Protein AF-A0AAV4HXK0-F1 (afdb_monomer)

pLDDT: mean 84.6, std 14.93, range [37.53, 97.62]

Mean predicted aligned error: 9.72 Å

Sequence (193 aa):
MTLLDINGVSVNFPFTPYACQVDYMTKVLTCLQNSQNGVLESPTGTGKTLSLLCASLAWQESRKAQVELNRQSGVAAVLAASGSGNETEDMDRLLGSLSTASGASWGSEQFFVPKIIYASRTHSQLSQAVQELKRTAYNSVKSSVIGSREQLCIHPQVQKLTSNAAKVQMCRQKVAGRHCHYYNNIEGNFLRE

Nearest PDB structures (foldseek):
  1tjl-assembly1_A  TM=4.535E-01  e=4.813E+00  Escherichia coli
  8tie-assembly1_q  TM=2.796E-01  e=5.706E+00  Saccharomyces cerevisiae

Secondary structure (DSSP, 8-state):
-EEEEETTEEEEESS---HHHHHHHHHHHHHHHTT--------TTS-HHHHHHHHHHHHHHHHHHHHHHHHHHHHHHHHHHTTSS-HHHHHHHHHHHHHHHTT-STT-TTTPPPPP----SSHHHHHHHHHHHHHSGGGGS-------HHHH---HHHHT-S-HHHHHHHHHHHHHTT--HHHHHHHHHHT--

InterPro domains:
  IPR006554 Helicase-like, DEXD box c2 type [SM00488] (9-193)
  IPR010614 RAD3-like helicase, DEAD [PF06733] (118-186)
  IPR014013 Helicase superfamily 1/2, ATP-binding domain, DinG/Rad3-type [PS51193] (7-193)
  IPR027417 P-loop containing nucleoside triphosphate hydrolase [G3DSA:3.40.50.300] (17-192)
  IPR027417 P-loop containing nucleoside triphosphate hydrolase [SSF52540] (11-145)
  IPR045028 Helicase superfamily 1/2, DinG/Rad3-like [PTHR11472] (6-185)

Structure (mmCIF, N/CA/C/O backbone):
data_AF-A0AAV4HXK0-F1
#
_entry.id   AF-A0AAV4HXK0-F1
#
loop_
_atom_site.group_PDB
_atom_site.id
_atom_site.type_symbol
_atom_site.label_atom_id
_atom_site.label_alt_id
_atom_site.label_comp_id
_atom_site.label_asym_id
_atom_site.label_entity_id
_atom_site.label_seq_id
_atom_site.pdbx_PDB_ins_code
_atom_site.Cartn_x
_atom_site.Cartn_y
_atom_site.Cartn_z
_atom_site.occupancy
_atom_site.B_iso_or_equiv
_atom_site.auth_seq_id
_atom_site.auth_comp_id
_atom_site.auth_asym_id
_atom_site.auth_atom_id
_atom_site.pdbx_PDB_model_num
ATOM 1 N N . MET A 1 1 ? -7.208 -14.745 12.568 1.00 79.38 1 MET A N 1
ATOM 2 C CA . MET A 1 1 ? -7.189 -13.270 12.580 1.00 79.38 1 MET A CA 1
ATOM 3 C C . MET A 1 1 ? -7.488 -12.803 13.987 1.00 79.38 1 MET A C 1
ATOM 5 O O . MET A 1 1 ? -8.422 -13.319 14.589 1.00 79.38 1 MET A O 1
ATOM 9 N N . THR A 1 2 ? -6.687 -11.873 14.488 1.00 91.31 2 THR A N 1
ATOM 10 C CA . THR A 1 2 ? -6.770 -11.297 15.832 1.00 91.31 2 THR A CA 1
ATOM 11 C C . THR A 1 2 ? -6.929 -9.790 15.679 1.00 91.31 2 THR A C 1
ATOM 13 O O . THR A 1 2 ? -6.200 -9.180 14.899 1.00 91.31 2 THR A O 1
ATOM 16 N N . LEU A 1 3 ? -7.886 -9.192 16.387 1.00 94.06 3 LEU A N 1
ATOM 17 C CA . LEU A 1 3 ? -8.077 -7.744 16.409 1.00 94.06 3 LEU A CA 1
ATOM 18 C C . LEU A 1 3 ? 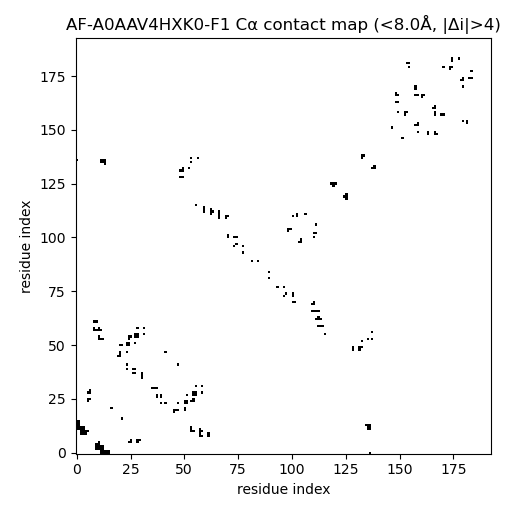-7.356 -7.170 17.629 1.00 94.06 3 LEU A C 1
ATOM 20 O O . LEU A 1 3 ? -7.619 -7.601 18.750 1.00 94.06 3 LEU A O 1
ATOM 24 N N . LEU A 1 4 ? -6.445 -6.228 17.405 1.00 94.62 4 LEU A N 1
ATOM 25 C CA . LEU A 1 4 ? -5.701 -5.534 18.451 1.00 94.62 4 LEU A CA 1
ATOM 26 C C . LEU A 1 4 ? -6.056 -4.054 18.432 1.00 94.62 4 LEU A C 1
ATOM 28 O O . LEU A 1 4 ? -6.141 -3.468 17.360 1.00 94.62 4 LEU A O 1
ATOM 32 N N . ASP A 1 5 ? -6.214 -3.442 19.599 1.00 95.50 5 ASP A N 1
ATOM 33 C CA . ASP A 1 5 ? -6.264 -1.986 19.711 1.00 95.50 5 ASP A CA 1
ATOM 34 C C . ASP A 1 5 ? -4.869 -1.462 20.064 1.00 95.50 5 ASP A C 1
ATOM 36 O O . ASP A 1 5 ? -4.301 -1.831 21.095 1.00 95.50 5 ASP A O 1
ATOM 40 N N . ILE A 1 6 ? -4.288 -0.653 19.177 1.00 94.44 6 ILE A N 1
ATOM 41 C CA . ILE A 1 6 ? -2.961 -0.058 19.352 1.00 94.44 6 ILE A CA 1
ATOM 42 C C . ILE A 1 6 ? -3.085 1.443 19.091 1.00 94.44 6 ILE A C 1
ATOM 44 O O . ILE A 1 6 ? -3.377 1.858 17.973 1.00 94.44 6 ILE A O 1
ATOM 48 N N . ASN A 1 7 ? -2.859 2.270 20.116 1.00 92.25 7 ASN A N 1
ATOM 49 C CA . ASN A 1 7 ? -3.003 3.734 20.053 1.00 92.25 7 ASN A CA 1
ATOM 50 C C . ASN A 1 7 ? -4.363 4.204 19.481 1.00 92.25 7 ASN A C 1
ATOM 52 O O . ASN A 1 7 ? -4.409 5.168 18.710 1.00 92.25 7 ASN A O 1
ATOM 56 N N . GLY A 1 8 ? -5.462 3.513 19.813 1.00 90.81 8 GLY A N 1
ATOM 57 C CA . GLY A 1 8 ? -6.807 3.831 19.316 1.00 90.81 8 GLY A CA 1
ATOM 58 C C . GLY A 1 8 ? -7.043 3.439 17.852 1.00 90.81 8 GLY A C 1
ATOM 59 O O . GLY A 1 8 ? -7.981 3.927 17.219 1.00 90.81 8 GLY A O 1
ATOM 60 N N . VAL A 1 9 ? -6.174 2.601 17.282 1.00 94.94 9 VAL A N 1
ATOM 61 C CA . VAL A 1 9 ? -6.314 2.040 15.937 1.00 94.94 9 VAL A CA 1
ATOM 62 C C . VAL A 1 9 ? -6.545 0.540 16.057 1.00 94.94 9 VAL A C 1
ATOM 64 O O . VAL A 1 9 ? -5.706 -0.196 16.574 1.00 94.94 9 VAL A O 1
ATOM 67 N N . SER A 1 10 ? -7.673 0.076 15.520 1.00 96.12 10 SER A N 1
ATOM 68 C CA . SER A 1 10 ? -8.001 -1.346 15.455 1.00 96.12 10 SER A CA 1
ATOM 69 C C . SER A 1 10 ? -7.202 -2.035 14.345 1.00 96.12 10 SER A C 1
ATOM 71 O O . SER A 1 10 ? -7.524 -1.925 13.163 1.00 96.12 10 SER A O 1
ATOM 73 N N . VAL A 1 11 ? -6.153 -2.760 14.724 1.00 97.50 11 VAL A N 1
ATOM 74 C CA . VAL A 1 11 ? -5.277 -3.513 13.825 1.00 97.50 11 VAL A CA 1
ATOM 75 C C . VAL A 1 11 ? -5.723 -4.972 13.761 1.00 97.50 11 VAL A C 1
ATOM 77 O O . VAL A 1 11 ? -5.565 -5.738 14.709 1.00 97.50 11 VAL A O 1
ATOM 80 N N . ASN A 1 12 ? -6.240 -5.391 12.609 1.00 96.56 12 ASN A N 1
ATOM 81 C CA . ASN A 1 12 ? -6.430 -6.799 12.279 1.00 96.56 12 ASN A CA 1
ATOM 82 C C . ASN A 1 12 ? -5.088 -7.442 11.885 1.00 96.56 12 ASN A C 1
ATOM 84 O O . ASN A 1 12 ? -4.422 -6.989 10.950 1.00 96.56 12 ASN A O 1
ATOM 88 N N . PHE A 1 13 ? -4.692 -8.495 12.597 1.00 96.62 13 PHE A N 1
ATOM 89 C CA . PHE A 1 13 ? -3.466 -9.251 12.354 1.00 96.62 13 PHE A CA 1
ATOM 90 C C . PHE A 1 13 ? -3.791 -10.720 12.020 1.00 96.62 13 PHE A C 1
ATOM 92 O O . PHE A 1 13 ? -4.725 -11.282 12.597 1.00 96.62 13 PHE A O 1
ATOM 99 N N . PRO A 1 14 ? -3.069 -11.397 11.102 1.00 94.69 14 PRO A N 1
ATOM 100 C CA . PRO A 1 14 ? -3.460 -12.744 10.658 1.00 94.69 14 PRO A CA 1
ATOM 101 C C . PRO A 1 14 ? -3.475 -13.808 11.770 1.00 94.69 14 PRO A C 1
ATOM 103 O O . PRO A 1 14 ? -4.326 -14.702 11.758 1.00 94.69 14 PRO A O 1
ATOM 106 N N . PHE A 1 15 ? -2.587 -13.677 12.754 1.00 93.38 15 PHE A N 1
ATOM 1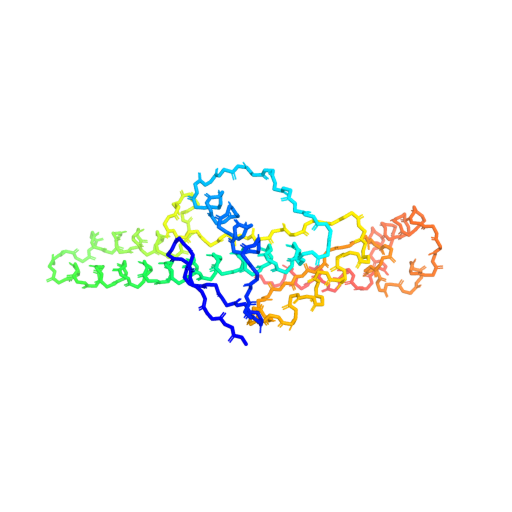07 C CA . PHE A 1 15 ? -2.421 -14.561 13.913 1.00 93.38 15 PHE A CA 1
ATOM 108 C C . PHE A 1 15 ? -2.239 -13.734 15.197 1.00 93.38 15 PHE A C 1
ATOM 110 O O . PHE A 1 15 ? -2.301 -12.510 15.154 1.00 93.38 15 PHE A O 1
ATOM 117 N N . THR A 1 16 ? -2.027 -14.372 16.348 1.00 94.50 16 THR A N 1
ATOM 118 C CA . THR A 1 16 ? -1.698 -13.650 17.588 1.00 94.50 16 THR A CA 1
ATOM 119 C C . THR A 1 16 ? -0.269 -13.104 17.501 1.00 94.50 16 THR A C 1
ATOM 121 O O . THR A 1 16 ? 0.661 -13.909 17.436 1.00 94.50 16 THR A O 1
ATOM 124 N N . PRO A 1 17 ? -0.066 -11.774 17.454 1.00 94.56 17 PRO A N 1
ATOM 125 C CA . PRO A 1 17 ? 1.254 -11.202 17.223 1.00 94.56 17 PRO A CA 1
ATOM 126 C C . PRO A 1 17 ? 2.195 -11.434 18.407 1.00 94.56 17 PRO A C 1
ATOM 128 O O . PRO A 1 17 ? 1.777 -11.472 19.564 1.00 94.56 17 PRO A O 1
ATOM 131 N N . TYR A 1 18 ? 3.489 -11.530 18.111 1.00 94.44 18 TYR A N 1
ATOM 132 C CA . TYR A 1 18 ? 4.537 -11.530 19.131 1.00 94.44 18 TYR A CA 1
ATOM 133 C C . TYR A 1 18 ? 4.691 -10.140 19.757 1.00 94.44 18 TYR A C 1
ATOM 135 O O . TYR A 1 18 ? 4.420 -9.131 19.105 1.00 94.44 18 TYR A O 1
ATOM 143 N N . ALA A 1 19 ? 5.218 -10.067 20.982 1.00 94.12 19 ALA A N 1
ATOM 144 C CA . ALA A 1 19 ? 5.451 -8.794 21.673 1.00 94.12 19 ALA A CA 1
ATOM 145 C C . ALA A 1 19 ? 6.266 -7.803 20.819 1.00 94.12 19 ALA A C 1
ATOM 147 O O . ALA A 1 19 ? 5.851 -6.667 20.620 1.00 94.12 19 ALA A O 1
ATOM 148 N N . CYS A 1 20 ? 7.344 -8.270 20.179 1.00 94.31 20 CYS A N 1
ATOM 149 C CA . CYS A 1 20 ? 8.162 -7.430 19.301 1.00 94.31 20 CYS A CA 1
ATOM 150 C C . CYS A 1 20 ? 7.405 -6.899 18.069 1.00 94.31 20 CYS A C 1
ATOM 152 O O . CYS A 1 20 ? 7.722 -5.823 17.565 1.00 94.31 20 CYS A O 1
ATOM 154 N N . GLN A 1 21 ? 6.398 -7.629 17.577 1.00 95.75 21 GLN A N 1
ATOM 155 C CA . GLN A 1 21 ? 5.546 -7.170 16.480 1.00 95.75 21 GLN A CA 1
ATOM 156 C C . GLN A 1 21 ? 4.584 -6.086 16.962 1.00 95.75 21 GLN A C 1
ATOM 158 O O . GLN A 1 21 ? 4.380 -5.109 16.245 1.00 95.75 21 GLN A O 1
ATOM 163 N N . VAL A 1 22 ? 4.025 -6.233 18.167 1.00 96.12 22 VAL A N 1
ATOM 164 C CA . VAL A 1 22 ? 3.188 -5.203 18.801 1.00 96.12 22 VAL A CA 1
ATOM 165 C C . VAL A 1 22 ? 3.999 -3.932 19.037 1.00 96.12 22 VAL A C 1
ATOM 167 O O . VAL A 1 22 ? 3.551 -2.854 18.647 1.00 96.12 22 VAL A O 1
ATOM 170 N N . ASP A 1 23 ? 5.218 -4.046 19.565 1.00 95.88 23 ASP A N 1
ATOM 171 C CA . ASP A 1 23 ? 6.115 -2.903 19.764 1.00 95.88 23 ASP A CA 1
ATOM 172 C C . ASP A 1 23 ? 6.428 -2.202 18.438 1.00 95.88 23 ASP A C 1
ATOM 174 O O . ASP A 1 23 ? 6.307 -0.979 18.324 1.00 95.88 23 ASP A O 1
ATOM 178 N N . TYR A 1 24 ? 6.764 -2.976 17.401 1.00 96.81 24 TYR A N 1
ATOM 179 C CA . TYR A 1 24 ? 7.036 -2.439 16.071 1.00 96.81 24 TYR A CA 1
ATOM 180 C C . TYR A 1 24 ? 5.816 -1.701 15.498 1.00 96.81 24 TYR A C 1
ATOM 182 O O . TYR A 1 24 ? 5.945 -0.567 15.033 1.00 96.81 24 TYR A O 1
ATOM 190 N N . MET A 1 25 ? 4.623 -2.306 15.561 1.00 97.38 25 MET A N 1
ATOM 191 C CA . MET A 1 25 ? 3.378 -1.683 15.090 1.00 97.38 25 MET A CA 1
ATOM 192 C C . MET A 1 25 ? 3.037 -0.417 15.881 1.00 97.38 25 MET A C 1
ATOM 194 O O . MET A 1 25 ? 2.647 0.583 15.282 1.00 97.38 25 MET A O 1
ATOM 198 N N . THR A 1 26 ? 3.259 -0.421 17.196 1.00 97.56 26 THR A N 1
ATOM 199 C CA . THR A 1 26 ? 3.052 0.749 18.059 1.00 97.56 26 THR A CA 1
ATOM 200 C C . THR A 1 26 ? 3.921 1.918 17.605 1.00 97.56 26 THR A C 1
ATOM 202 O O . THR A 1 26 ? 3.414 3.024 17.429 1.00 97.56 26 THR A O 1
ATOM 205 N N . LYS A 1 27 ? 5.213 1.680 17.332 1.00 97.56 27 LYS A N 1
ATOM 206 C CA . LYS A 1 27 ? 6.120 2.729 16.834 1.00 97.56 27 LYS A CA 1
ATOM 207 C C . LYS A 1 27 ? 5.727 3.237 15.446 1.00 97.56 27 LYS A C 1
ATOM 209 O O . LYS A 1 27 ? 5.768 4.445 15.229 1.00 97.56 27 LYS A O 1
ATOM 214 N N . VAL A 1 28 ? 5.306 2.351 14.535 1.00 97.62 28 VAL A N 1
ATOM 215 C CA . VAL A 1 28 ? 4.769 2.752 13.219 1.00 97.62 28 VAL A CA 1
ATOM 216 C C . VAL A 1 28 ? 3.580 3.699 13.393 1.00 97.62 28 VAL A C 1
ATOM 218 O O . VAL A 1 28 ? 3.569 4.778 12.804 1.00 97.62 28 VAL A O 1
ATOM 221 N N . LEU A 1 29 ? 2.604 3.325 14.221 1.00 97.12 29 LEU A N 1
ATOM 222 C CA . LEU A 1 29 ? 1.395 4.118 14.442 1.00 97.12 29 LEU A CA 1
ATOM 223 C C . LEU A 1 29 ? 1.699 5.468 15.090 1.00 97.12 29 LEU A C 1
ATOM 225 O O . LEU A 1 29 ? 1.162 6.475 14.641 1.00 97.12 29 LEU A O 1
ATOM 229 N N . THR A 1 30 ? 2.605 5.518 16.070 1.00 96.94 30 THR A N 1
ATOM 230 C CA . THR A 1 30 ? 3.054 6.784 16.668 1.00 96.94 30 THR A CA 1
ATOM 231 C C . THR A 1 30 ? 3.659 7.722 15.622 1.00 96.94 30 THR A C 1
ATOM 233 O O . THR A 1 30 ? 3.311 8.900 15.594 1.00 96.94 30 THR A O 1
ATOM 236 N N . CYS A 1 31 ? 4.525 7.224 14.730 1.00 96.62 31 CYS A N 1
ATOM 237 C CA . CYS A 1 31 ? 5.093 8.049 13.659 1.00 96.62 31 CYS A CA 1
ATOM 238 C C . CYS A 1 31 ? 4.013 8.574 12.700 1.00 96.62 31 CYS A C 1
ATOM 240 O O . CYS A 1 31 ? 4.043 9.748 12.337 1.00 96.62 31 CYS A O 1
ATOM 242 N N . LEU A 1 32 ? 3.051 7.725 12.320 1.00 94.06 32 LEU A N 1
ATOM 243 C CA . LEU A 1 32 ? 1.958 8.099 11.417 1.00 94.06 32 LEU A CA 1
ATOM 244 C C . LEU A 1 32 ? 1.006 9.129 12.042 1.00 94.06 32 LEU A C 1
ATOM 246 O O . LEU A 1 32 ? 0.627 10.085 11.375 1.00 94.06 32 LEU A O 1
ATOM 250 N N . GLN A 1 33 ? 0.631 8.955 13.312 1.00 91.75 33 GLN A N 1
ATOM 251 C CA . GLN A 1 33 ? -0.281 9.858 14.025 1.00 91.75 33 GLN A CA 1
ATOM 252 C C . GLN A 1 33 ? 0.352 11.220 14.331 1.00 91.75 33 GLN A C 1
ATOM 254 O O . GLN A 1 33 ? -0.345 12.228 14.312 1.00 91.75 33 GLN A O 1
ATOM 259 N N . ASN A 1 34 ? 1.664 11.256 14.577 1.00 93.19 34 ASN A N 1
ATOM 260 C CA . ASN A 1 34 ? 2.387 12.491 14.887 1.00 93.19 34 ASN A CA 1
ATOM 261 C C . ASN A 1 34 ? 2.973 13.183 13.647 1.00 93.19 34 ASN A C 1
ATOM 263 O O . ASN A 1 34 ? 3.690 14.172 13.797 1.00 93.19 34 ASN A O 1
ATOM 267 N N . SER A 1 35 ? 2.730 12.661 12.440 1.00 91.56 35 SER A N 1
ATOM 268 C CA . SER A 1 35 ? 3.309 13.174 11.189 1.00 91.56 35 SER A CA 1
ATOM 269 C C . SER A 1 35 ? 4.845 13.266 11.231 1.00 91.56 35 SER A C 1
ATOM 271 O O . SER A 1 35 ? 5.445 14.255 10.812 1.00 91.56 35 SER A O 1
ATOM 273 N N . GLN A 1 36 ? 5.496 12.222 11.755 1.00 93.69 36 GLN A N 1
ATOM 274 C CA . GLN A 1 36 ? 6.947 12.154 11.955 1.00 93.69 36 GLN A CA 1
ATOM 275 C C . GLN A 1 36 ? 7.612 11.078 11.093 1.00 93.69 36 GLN A C 1
ATOM 277 O O . GLN A 1 36 ? 7.045 10.024 10.805 1.00 93.69 36 GLN A O 1
ATOM 282 N N . ASN A 1 37 ? 8.881 11.312 10.753 1.00 96.06 37 ASN A N 1
ATOM 283 C CA . ASN A 1 37 ? 9.731 10.299 10.134 1.00 96.06 37 ASN A CA 1
ATOM 284 C C . ASN A 1 37 ? 10.230 9.308 11.195 1.00 96.06 37 ASN A C 1
ATOM 286 O O . ASN A 1 37 ? 10.676 9.717 12.266 1.00 96.06 37 ASN A O 1
ATOM 290 N N . GLY A 1 38 ? 10.198 8.011 10.885 1.00 95.00 38 GLY A N 1
ATOM 291 C CA . GLY A 1 38 ? 10.657 6.949 11.782 1.00 95.00 38 GLY A CA 1
ATOM 292 C C . GLY A 1 38 ? 11.715 6.060 11.136 1.00 95.00 38 GLY A C 1
ATOM 293 O O . GLY A 1 38 ? 11.527 5.571 10.022 1.00 95.00 38 GLY A O 1
ATOM 294 N N . VAL A 1 39 ? 12.810 5.804 11.854 1.00 96.69 39 VAL A N 1
ATOM 295 C CA . VAL A 1 39 ? 13.791 4.767 11.504 1.00 96.69 39 VAL A CA 1
ATOM 296 C C . VAL A 1 39 ? 13.545 3.575 12.419 1.00 96.69 39 VAL A C 1
ATOM 298 O O . VAL A 1 39 ? 13.834 3.632 13.610 1.00 96.69 39 VAL A O 1
ATOM 301 N N . LEU A 1 40 ? 12.957 2.513 11.867 1.00 94.56 40 LEU A N 1
ATOM 302 C CA . LEU A 1 40 ? 12.526 1.344 12.633 1.00 94.56 40 LEU A CA 1
ATOM 303 C C . LEU A 1 40 ? 13.367 0.119 12.273 1.00 94.56 40 LEU A C 1
ATOM 305 O O . LEU A 1 40 ? 13.293 -0.411 11.153 1.00 94.56 40 LEU A O 1
ATOM 309 N N . GLU A 1 41 ? 14.146 -0.340 13.246 1.00 93.44 41 GLU A N 1
ATOM 310 C CA . GLU A 1 41 ? 14.898 -1.586 13.170 1.00 93.44 41 GLU A CA 1
ATOM 311 C C . GLU A 1 41 ? 14.084 -2.743 13.759 1.00 93.44 41 GLU A C 1
ATOM 313 O O . GLU A 1 41 ? 13.353 -2.594 14.735 1.00 93.44 41 GLU A O 1
ATOM 318 N N . SER A 1 42 ? 14.191 -3.910 13.132 1.00 90.50 42 SER A N 1
ATOM 319 C CA . SER A 1 42 ? 13.625 -5.154 13.636 1.00 90.50 42 SER A CA 1
ATOM 320 C C . SER A 1 42 ? 14.499 -6.314 13.153 1.00 90.50 42 SER A C 1
ATOM 322 O O . SER A 1 42 ? 14.893 -6.294 11.979 1.00 90.50 42 SER A O 1
ATOM 324 N N . PRO A 1 43 ? 14.805 -7.315 14.002 1.00 89.44 43 PRO A N 1
ATOM 325 C CA . PRO A 1 43 ? 15.575 -8.485 13.592 1.00 89.44 43 PRO A CA 1
ATOM 326 C C . PRO A 1 43 ? 14.939 -9.205 12.398 1.00 89.44 43 PRO A C 1
ATOM 328 O O . PRO A 1 43 ? 13.716 -9.226 12.234 1.00 89.44 43 PRO A O 1
ATOM 331 N N . THR A 1 44 ? 15.760 -9.836 11.561 1.00 86.69 44 THR A N 1
ATOM 332 C CA . THR A 1 44 ? 15.267 -10.628 10.426 1.00 86.69 44 THR A CA 1
ATOM 333 C C . THR A 1 44 ? 14.410 -11.803 10.899 1.00 86.69 44 THR A C 1
ATOM 335 O O . THR A 1 44 ? 14.721 -12.429 11.907 1.00 86.69 44 THR A O 1
ATOM 338 N N . GLY A 1 45 ? 13.347 -12.133 10.159 1.00 83.19 45 GLY A N 1
ATOM 339 C CA . GLY A 1 45 ? 12.477 -13.279 10.471 1.00 83.19 45 GLY A CA 1
ATOM 340 C C . GLY A 1 45 ? 11.338 -12.990 11.456 1.00 83.19 45 GLY A C 1
ATOM 341 O O . GLY A 1 45 ? 10.508 -13.857 11.692 1.00 83.19 45 GLY A O 1
ATOM 342 N N . THR A 1 46 ? 11.227 -11.766 11.972 1.00 84.94 46 THR A N 1
ATOM 343 C CA . THR A 1 46 ? 10.176 -11.362 12.931 1.00 84.94 46 THR A CA 1
ATOM 344 C C . THR A 1 46 ? 8.880 -10.873 12.271 1.00 84.94 46 THR A C 1
ATOM 346 O O . THR A 1 46 ? 7.963 -10.414 12.947 1.00 84.94 46 THR A O 1
ATOM 349 N N . GLY A 1 47 ? 8.774 -10.950 10.941 1.00 89.38 47 GLY A N 1
ATOM 350 C CA . GLY A 1 47 ? 7.586 -10.494 10.216 1.00 89.38 47 GLY A CA 1
ATOM 351 C C . GLY A 1 47 ? 7.485 -8.974 10.044 1.00 89.38 47 GLY A C 1
ATOM 352 O O . GLY A 1 47 ? 6.379 -8.468 9.885 1.00 89.38 47 GLY A O 1
ATOM 353 N N . LYS A 1 48 ? 8.613 -8.242 10.012 1.00 93.69 48 LYS A N 1
ATOM 354 C CA . LYS A 1 48 ? 8.666 -6.778 9.796 1.00 93.69 48 LYS A CA 1
ATOM 355 C C . LYS A 1 48 ? 7.725 -6.284 8.688 1.00 93.69 48 LYS A C 1
ATOM 357 O O . LYS A 1 48 ? 6.999 -5.315 8.885 1.00 93.69 48 LYS A O 1
ATOM 362 N N . THR A 1 49 ? 7.737 -6.938 7.524 1.00 95.00 49 THR A N 1
ATOM 363 C CA . THR A 1 49 ? 6.879 -6.572 6.384 1.00 95.00 49 THR A CA 1
ATOM 364 C C . THR A 1 49 ? 5.400 -6.698 6.726 1.00 95.00 49 THR A C 1
ATOM 366 O O . THR A 1 49 ? 4.636 -5.776 6.454 1.00 95.00 49 THR A O 1
ATOM 369 N N . LEU A 1 50 ? 5.006 -7.801 7.362 1.00 95.62 50 LEU A N 1
ATOM 370 C CA . LEU A 1 50 ? 3.625 -8.042 7.761 1.00 95.62 50 LEU A CA 1
ATOM 371 C C . LEU A 1 50 ? 3.165 -7.023 8.812 1.00 95.62 50 LEU A C 1
ATOM 373 O O . LEU A 1 50 ? 2.127 -6.392 8.636 1.00 95.62 50 LEU A O 1
ATOM 377 N N . SER A 1 51 ? 3.966 -6.799 9.858 1.00 96.69 51 SER A N 1
ATOM 378 C CA . SER A 1 51 ? 3.694 -5.789 10.891 1.00 96.69 51 SER A CA 1
ATOM 379 C C . SER A 1 51 ? 3.564 -4.382 10.308 1.00 96.69 51 SER A C 1
ATOM 381 O O . SER A 1 51 ? 2.628 -3.662 10.648 1.00 96.69 51 SER A O 1
ATOM 383 N N . LEU A 1 52 ? 4.455 -4.000 9.388 1.00 96.62 52 LEU A N 1
ATOM 384 C CA . LEU A 1 52 ? 4.409 -2.695 8.731 1.00 96.62 52 LEU A CA 1
ATOM 385 C C . LEU A 1 52 ? 3.140 -2.517 7.886 1.00 96.62 52 LEU A C 1
ATOM 387 O O . LEU A 1 52 ? 2.506 -1.464 7.966 1.00 96.62 52 LEU A O 1
ATOM 391 N N . LEU A 1 53 ? 2.775 -3.527 7.088 1.00 96.62 53 LEU A N 1
ATOM 392 C CA . LEU A 1 53 ? 1.574 -3.495 6.251 1.00 96.62 53 LEU A CA 1
ATOM 393 C C . LEU A 1 53 ? 0.309 -3.404 7.107 1.00 96.62 53 LEU A C 1
ATOM 395 O O . LEU A 1 53 ? -0.500 -2.508 6.879 1.00 96.62 53 LEU A O 1
ATOM 399 N N . CYS A 1 54 ? 0.165 -4.271 8.114 1.00 97.00 54 CYS A N 1
ATOM 400 C CA . CYS A 1 54 ? -1.013 -4.284 8.980 1.00 97.00 54 CYS A CA 1
ATOM 401 C C . CYS A 1 54 ? -1.195 -2.956 9.722 1.00 97.00 54 CYS A C 1
ATOM 403 O O . CYS A 1 54 ? -2.284 -2.395 9.678 1.00 97.00 54 CYS A O 1
ATOM 405 N N . ALA A 1 55 ? -0.142 -2.419 10.348 1.00 97.31 55 ALA A N 1
ATOM 406 C CA . ALA A 1 55 ? -0.231 -1.144 11.063 1.00 97.31 55 ALA A CA 1
ATOM 407 C C . ALA A 1 55 ? -0.574 0.025 10.126 1.00 97.31 55 ALA A C 1
ATOM 409 O O . ALA A 1 55 ? -1.443 0.839 10.433 1.00 97.31 55 ALA A O 1
ATOM 410 N N . SER A 1 56 ? 0.079 0.091 8.961 1.00 97.06 56 SER A N 1
ATOM 411 C CA . SER A 1 56 ? -0.122 1.191 8.009 1.00 97.06 56 SER A CA 1
ATOM 412 C C . SER A 1 56 ? -1.530 1.170 7.404 1.00 97.06 56 SER A C 1
ATOM 414 O O . SER A 1 56 ? -2.163 2.217 7.273 1.00 97.06 56 SER A O 1
ATOM 416 N N . LEU A 1 57 ? -2.035 -0.015 7.045 1.00 96.88 57 LEU A N 1
ATOM 417 C CA . LEU A 1 57 ? -3.363 -0.177 6.446 1.00 96.88 57 LEU A CA 1
ATOM 418 C C . LEU A 1 57 ? -4.477 0.017 7.472 1.00 96.88 57 LEU A C 1
ATOM 420 O O . LEU A 1 57 ? -5.437 0.716 7.163 1.00 96.88 57 LEU A O 1
ATOM 424 N N . ALA A 1 58 ? -4.308 -0.486 8.699 1.00 96.56 58 ALA A N 1
ATOM 425 C CA . ALA A 1 58 ? -5.232 -0.217 9.800 1.00 96.56 58 ALA A CA 1
ATOM 426 C C . ALA A 1 58 ? -5.380 1.289 10.05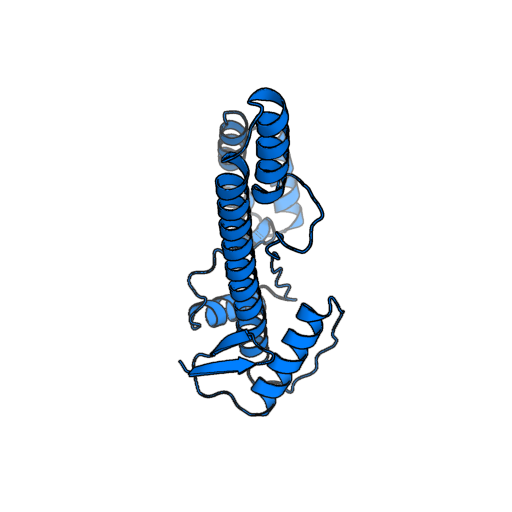6 1.00 96.56 58 ALA A C 1
ATOM 428 O O . ALA A 1 58 ? -6.489 1.808 10.187 1.00 96.56 58 ALA A O 1
ATOM 429 N N . TRP A 1 59 ? -4.259 2.018 10.063 1.00 95.75 59 TRP A N 1
ATOM 430 C CA . TRP A 1 59 ? -4.282 3.470 10.204 1.00 95.75 59 TRP A CA 1
ATOM 431 C C . TRP A 1 59 ? -5.000 4.146 9.031 1.00 95.75 59 TRP A C 1
ATOM 433 O O . TRP A 1 59 ? -5.846 5.012 9.248 1.00 95.75 59 TRP A O 1
ATOM 443 N N . GLN A 1 60 ? -4.738 3.724 7.789 1.00 95.06 60 GLN A N 1
ATOM 444 C CA . GLN A 1 60 ? -5.437 4.262 6.618 1.00 95.06 60 GLN A CA 1
ATOM 445 C C . GLN A 1 60 ? -6.951 3.991 6.660 1.00 95.06 60 GLN A C 1
ATOM 447 O O . GLN A 1 60 ? -7.729 4.869 6.286 1.00 95.06 60 GLN A O 1
ATOM 452 N N . GLU A 1 61 ? -7.385 2.805 7.087 1.00 93.19 61 GLU A N 1
ATOM 453 C CA . GLU A 1 61 ? -8.807 2.476 7.249 1.00 93.19 61 GLU A CA 1
ATOM 454 C C . GLU A 1 61 ? -9.464 3.320 8.342 1.00 93.19 61 GLU A C 1
ATOM 456 O O . GLU A 1 61 ? -10.522 3.902 8.097 1.00 93.19 61 GLU A O 1
ATOM 461 N N . SER A 1 62 ? -8.801 3.485 9.491 1.00 91.81 62 SER A N 1
ATOM 462 C CA . SER A 1 62 ? -9.262 4.380 10.561 1.00 91.81 62 SER A CA 1
ATOM 463 C C . SER A 1 62 ? -9.418 5.820 10.059 1.00 91.81 62 SER A C 1
ATOM 465 O O . SER A 1 62 ? -10.447 6.458 10.283 1.00 91.81 62 SER A O 1
ATOM 467 N N . ARG A 1 63 ? -8.458 6.313 9.266 1.00 90.25 63 ARG A N 1
ATOM 468 C CA . ARG A 1 63 ? -8.535 7.640 8.635 1.00 90.25 63 ARG A CA 1
ATOM 469 C C . ARG A 1 63 ? -9.685 7.749 7.634 1.00 90.25 63 ARG A C 1
ATOM 471 O O . ARG A 1 63 ? -10.397 8.746 7.658 1.00 90.25 63 ARG A O 1
ATOM 478 N N . LYS A 1 64 ? -9.920 6.737 6.792 1.00 89.44 64 LYS A N 1
ATOM 479 C CA . LYS A 1 64 ? -11.083 6.709 5.879 1.00 89.44 64 LYS A CA 1
ATOM 480 C C . LYS A 1 64 ? -12.404 6.783 6.641 1.00 89.44 64 LYS A C 1
ATOM 482 O O . LYS A 1 64 ? -13.276 7.552 6.249 1.00 89.44 64 LYS A O 1
ATOM 487 N N . ALA A 1 65 ? -12.532 6.018 7.724 1.00 87.69 65 ALA A N 1
ATOM 488 C CA . ALA A 1 65 ? -13.728 6.024 8.558 1.00 87.69 65 ALA A CA 1
ATOM 489 C C . ALA A 1 65 ? -13.950 7.392 9.226 1.00 87.69 65 ALA A C 1
ATOM 491 O O . ALA A 1 65 ? -15.055 7.922 9.171 1.00 87.69 65 ALA A O 1
ATOM 492 N N . GLN A 1 66 ? -12.896 8.001 9.783 1.00 85.25 66 GLN A N 1
ATOM 493 C CA . GLN A 1 66 ? -12.962 9.347 10.369 1.00 85.25 66 GLN A CA 1
ATOM 494 C C . GLN A 1 66 ? -13.394 10.401 9.346 1.00 85.25 66 GLN A C 1
ATOM 496 O O . GLN A 1 66 ? -14.255 11.222 9.642 1.00 85.25 66 GLN A O 1
ATOM 501 N N . VAL A 1 67 ? -12.828 10.367 8.137 1.00 85.31 67 VAL A N 1
ATOM 502 C CA . VAL A 1 67 ? -13.190 11.307 7.068 1.00 85.31 67 VAL A CA 1
ATOM 503 C C . VAL A 1 67 ? -14.658 11.150 6.669 1.00 85.31 67 VAL A C 1
ATOM 505 O O . VAL A 1 67 ? -15.350 12.154 6.525 1.00 85.31 67 VAL A O 1
ATOM 508 N N . GLU A 1 68 ? -15.164 9.920 6.541 1.00 84.31 68 GLU A N 1
ATOM 509 C CA . GLU A 1 68 ? -16.574 9.693 6.201 1.00 84.31 68 GLU A CA 1
ATOM 510 C C . GLU A 1 68 ? -17.520 10.148 7.324 1.00 84.31 68 GLU A C 1
ATOM 512 O O . GLU A 1 68 ? -18.534 10.788 7.048 1.00 84.31 68 GLU A O 1
ATOM 517 N N . LEU A 1 69 ? -17.167 9.905 8.590 1.00 83.00 69 LEU A N 1
ATOM 518 C CA . LEU A 1 69 ? -17.931 10.404 9.740 1.00 83.00 69 LEU A CA 1
ATOM 519 C C . LEU A 1 69 ? -17.934 11.937 9.805 1.00 83.00 69 LEU A C 1
ATOM 521 O O . LEU A 1 69 ? -18.986 12.541 10.026 1.00 83.00 69 LEU A O 1
ATOM 525 N N . ASN A 1 70 ? -16.788 12.577 9.564 1.00 79.50 70 ASN A N 1
ATOM 526 C CA . ASN A 1 70 ? -16.683 14.035 9.493 1.00 79.50 70 ASN A CA 1
ATOM 527 C C . ASN A 1 70 ? -17.527 14.590 8.339 1.00 79.50 70 ASN A C 1
ATOM 529 O O . ASN A 1 70 ? -18.199 15.609 8.499 1.00 79.50 70 ASN A O 1
ATOM 533 N N . ARG A 1 71 ? -17.545 13.899 7.192 1.00 75.62 71 ARG A N 1
ATOM 534 C CA . ARG A 1 71 ? -18.364 14.266 6.031 1.00 75.62 71 ARG A CA 1
ATOM 535 C C . ARG A 1 71 ? -19.857 14.195 6.355 1.00 75.62 71 ARG A C 1
ATOM 537 O O . ARG A 1 71 ? -20.588 15.132 6.045 1.00 75.62 71 ARG A O 1
ATOM 544 N N . GLN A 1 72 ? -20.306 13.125 7.010 1.00 76.06 72 GLN A N 1
ATOM 545 C CA . GLN A 1 72 ? -21.706 12.965 7.423 1.00 76.06 72 GLN A CA 1
ATOM 546 C C . GLN A 1 72 ? -22.114 13.994 8.481 1.00 76.06 72 GLN A C 1
ATOM 548 O O . GLN A 1 72 ? -23.179 14.598 8.370 1.00 76.06 72 GLN A O 1
ATOM 553 N N . SER A 1 73 ? -21.245 14.245 9.460 1.00 74.44 73 SER A N 1
ATOM 554 C CA . SER A 1 73 ? -21.485 15.233 10.517 1.00 74.44 73 SER A CA 1
ATOM 555 C C . SER A 1 73 ? -21.566 16.654 9.954 1.00 74.44 73 SER A C 1
ATOM 557 O O . SER A 1 73 ? -22.447 17.416 10.347 1.00 74.44 73 SER A O 1
ATOM 559 N N . GLY A 1 74 ? -20.709 16.997 8.985 1.00 70.81 74 GLY A N 1
ATOM 560 C CA . GLY A 1 74 ? -20.758 18.284 8.288 1.00 70.81 74 GLY A CA 1
ATOM 561 C C . GLY A 1 74 ? -22.065 18.490 7.518 1.00 70.81 74 GLY A C 1
ATOM 562 O O . GLY A 1 74 ? -22.679 19.547 7.630 1.00 70.81 74 GLY A O 1
ATOM 563 N N . VAL A 1 75 ? -22.537 17.465 6.797 1.00 68.88 75 VAL A N 1
ATOM 564 C CA . VAL A 1 75 ? -23.819 17.515 6.067 1.00 68.88 75 VAL A CA 1
ATOM 565 C C . VAL A 1 75 ? -25.015 17.605 7.022 1.00 68.88 75 VAL A C 1
ATOM 567 O O . VAL A 1 75 ? -25.939 18.376 6.771 1.00 68.88 75 VAL A O 1
ATOM 570 N N . ALA A 1 76 ? -25.004 16.861 8.129 1.00 73.31 76 ALA A N 1
ATOM 571 C CA . ALA A 1 76 ? -26.071 16.916 9.128 1.00 73.31 76 ALA A CA 1
ATOM 572 C C . ALA A 1 76 ? -26.148 18.287 9.823 1.00 73.31 76 ALA A C 1
ATOM 574 O O . ALA A 1 76 ? -27.241 18.829 9.983 1.00 73.31 76 ALA A O 1
ATOM 575 N N . ALA A 1 77 ? -25.003 18.875 10.188 1.00 70.62 77 ALA A N 1
ATOM 576 C CA . ALA A 1 77 ? -24.937 20.217 10.771 1.00 70.62 77 ALA A CA 1
ATOM 577 C C . ALA A 1 77 ? -25.462 21.287 9.802 1.00 70.62 77 ALA A C 1
ATOM 579 O O . ALA A 1 77 ? -26.202 22.184 10.200 1.00 70.62 77 ALA A O 1
ATOM 580 N N . VAL A 1 78 ? -25.127 21.145 8.520 1.00 65.75 78 VAL A N 1
ATOM 581 C CA . VAL A 1 78 ? -25.638 21.976 7.429 1.00 65.75 78 VAL A CA 1
ATOM 582 C C . VAL A 1 78 ? -27.168 21.894 7.328 1.00 65.75 78 VAL A C 1
ATOM 584 O O . VAL A 1 78 ? -27.826 22.930 7.361 1.00 65.75 78 VAL A O 1
ATOM 587 N N . LEU A 1 79 ? -27.741 20.688 7.255 1.00 68.75 79 LEU A N 1
ATOM 588 C CA . LEU A 1 79 ? -29.196 20.495 7.165 1.00 68.75 79 LEU A CA 1
ATOM 589 C C . LEU A 1 79 ? -29.936 21.037 8.396 1.00 68.75 79 LEU A C 1
ATOM 591 O O . LEU A 1 79 ? -31.042 21.556 8.271 1.00 68.75 79 LEU A O 1
ATOM 595 N N . ALA A 1 80 ? -29.329 20.935 9.581 1.00 70.81 80 ALA A N 1
ATOM 596 C CA . ALA A 1 80 ? -29.887 21.496 10.808 1.00 70.81 80 ALA A CA 1
ATOM 597 C C . ALA A 1 80 ? -29.867 23.037 10.816 1.00 70.81 80 ALA A C 1
ATOM 599 O O . ALA A 1 80 ? -30.775 23.655 11.369 1.00 70.81 80 ALA A O 1
ATOM 600 N N . ALA A 1 81 ? -28.865 23.663 10.189 1.00 65.38 81 ALA A N 1
ATOM 601 C CA . ALA A 1 81 ? -28.758 25.119 10.089 1.00 65.38 81 ALA A CA 1
ATOM 602 C C . ALA A 1 81 ? -29.771 25.734 9.103 1.00 65.38 81 ALA A C 1
ATOM 604 O O . ALA A 1 81 ? -30.184 26.873 9.297 1.00 65.38 81 ALA A O 1
ATOM 605 N N . SER A 1 82 ? -30.244 24.974 8.106 1.00 61.56 82 SER A N 1
ATOM 606 C CA . SER A 1 82 ? -31.224 25.427 7.098 1.00 61.56 82 SER A CA 1
ATOM 607 C C . SER A 1 82 ? -32.644 25.670 7.644 1.00 61.56 82 SER A C 1
ATOM 609 O O . SER A 1 82 ? -33.542 26.043 6.894 1.00 61.56 82 SER A O 1
ATOM 611 N N . GLY A 1 83 ? -32.882 25.443 8.940 1.00 57.69 83 GLY A N 1
ATOM 612 C CA . GLY A 1 83 ? -34.182 25.646 9.585 1.00 57.69 83 GLY A CA 1
ATOM 613 C C . GLY A 1 83 ? -34.529 27.103 9.926 1.00 57.69 83 GLY A C 1
ATOM 614 O O . GLY A 1 83 ? -35.593 27.329 10.500 1.00 57.69 83 GLY A O 1
ATOM 615 N N . SER A 1 84 ? -33.668 28.087 9.624 1.00 55.47 84 SER A N 1
ATOM 616 C CA . SER A 1 84 ? -33.861 29.479 10.064 1.00 55.47 84 SER A CA 1
ATOM 617 C C . SER A 1 84 ? -33.316 30.549 9.092 1.00 55.47 84 SER A C 1
ATOM 619 O O . SER A 1 84 ? -32.326 31.202 9.399 1.00 55.47 84 SER A O 1
ATOM 621 N N . GLY A 1 85 ? -34.058 30.831 8.012 1.00 55.44 85 GLY A N 1
ATOM 622 C CA . GLY A 1 85 ? -34.138 32.160 7.368 1.00 55.44 85 GLY A CA 1
ATOM 623 C C . GLY A 1 85 ? -33.082 32.570 6.315 1.00 55.44 85 GLY A C 1
ATOM 624 O O . GLY A 1 85 ? -31.890 32.429 6.522 1.00 55.44 85 GLY A O 1
ATOM 625 N N . ASN A 1 86 ? -33.575 33.236 5.254 1.00 56.00 86 ASN A N 1
ATOM 626 C CA . ASN A 1 86 ? -32.899 33.876 4.101 1.00 56.00 86 ASN A CA 1
ATOM 627 C C . ASN A 1 86 ? -32.200 32.959 3.068 1.00 56.00 86 ASN A C 1
ATOM 629 O O . ASN A 1 86 ? -31.004 32.684 3.107 1.00 56.00 86 ASN A O 1
ATOM 633 N N . GLU A 1 8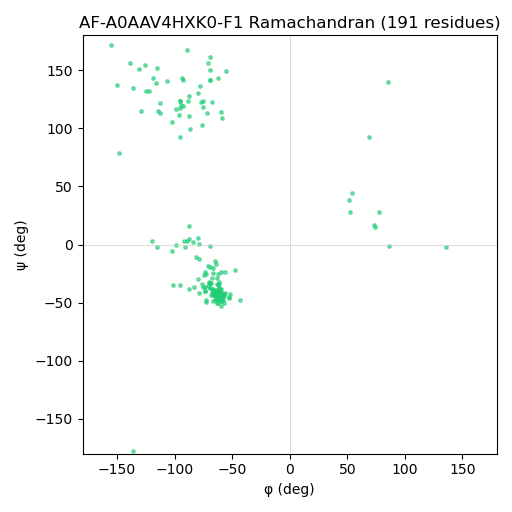7 ? -32.973 32.623 2.030 1.00 56.12 87 GLU A N 1
ATOM 634 C CA . GLU A 1 87 ? -32.723 31.609 0.993 1.00 56.12 87 GLU A CA 1
ATOM 635 C C . GLU A 1 87 ? -31.451 31.805 0.135 1.00 56.12 87 GLU A C 1
ATOM 637 O O . GLU A 1 87 ? -30.929 30.835 -0.414 1.00 56.12 87 GLU A O 1
ATOM 642 N N . THR A 1 88 ? -30.922 33.028 0.003 1.00 57.81 88 THR A N 1
ATOM 643 C CA . THR A 1 88 ? -29.782 33.324 -0.890 1.00 57.81 88 THR A CA 1
ATOM 644 C C . THR A 1 88 ? -28.417 33.307 -0.199 1.00 57.81 88 THR A C 1
ATOM 646 O O . THR A 1 88 ? -27.441 32.887 -0.815 1.00 57.81 88 THR A O 1
ATOM 649 N N . GLU A 1 89 ? -28.326 33.729 1.066 1.00 58.78 89 GLU A N 1
ATOM 650 C CA . GLU A 1 89 ? -27.067 33.689 1.837 1.00 58.78 89 GLU A CA 1
ATOM 651 C C . GLU A 1 89 ? -26.785 32.286 2.389 1.00 58.78 89 GLU A C 1
ATOM 653 O O . GLU A 1 89 ? -25.626 31.870 2.493 1.00 58.78 89 GLU A O 1
ATOM 658 N N . ASP A 1 90 ? -27.843 31.521 2.670 1.00 58.91 90 ASP A N 1
ATOM 659 C CA . ASP A 1 90 ? -27.723 30.118 3.051 1.00 58.91 90 ASP A CA 1
ATOM 660 C C . ASP A 1 90 ? -27.193 29.265 1.897 1.00 58.91 90 ASP A C 1
ATOM 662 O O . ASP A 1 90 ? -26.312 28.439 2.116 1.00 58.91 90 ASP A O 1
ATOM 666 N N . MET A 1 91 ? -27.619 29.500 0.651 1.00 59.69 91 MET A N 1
ATOM 667 C CA . MET A 1 91 ? -27.147 28.730 -0.510 1.00 59.69 91 MET A CA 1
ATOM 668 C C . MET A 1 91 ? -25.628 28.812 -0.732 1.00 59.69 91 MET A C 1
ATOM 670 O O . MET A 1 91 ? -25.005 27.799 -1.056 1.00 59.69 91 MET A O 1
ATOM 674 N N . ASP A 1 92 ? -25.012 29.975 -0.513 1.00 62.19 92 ASP A N 1
ATOM 675 C CA . ASP A 1 92 ? -23.563 30.154 -0.688 1.00 62.19 92 ASP A CA 1
ATOM 676 C C . ASP A 1 92 ? -22.764 29.540 0.483 1.00 62.19 92 ASP A C 1
ATOM 678 O O . ASP A 1 92 ? -21.717 28.916 0.291 1.00 62.19 92 ASP A O 1
ATOM 682 N N . ARG A 1 93 ? -23.311 29.586 1.710 1.00 63.59 93 ARG A N 1
ATOM 683 C CA . ARG A 1 93 ? -22.750 28.884 2.885 1.00 63.59 93 ARG A CA 1
ATOM 684 C C . ARG A 1 93 ? -22.874 27.365 2.786 1.00 63.59 93 ARG A C 1
ATOM 686 O O . ARG A 1 93 ? -21.951 26.645 3.186 1.00 63.59 93 ARG A O 1
ATOM 693 N N . LEU A 1 94 ? -23.987 26.880 2.237 1.00 61.44 94 LEU A N 1
ATOM 694 C CA . LEU A 1 94 ? -24.220 25.474 1.914 1.00 61.44 94 LEU A CA 1
ATOM 695 C C . LEU A 1 94 ? -23.212 24.997 0.866 1.00 61.44 94 LEU A C 1
ATOM 697 O O . LEU A 1 94 ? -22.578 23.961 1.065 1.00 61.44 94 LEU A O 1
ATOM 701 N N . LEU A 1 95 ? -22.996 25.771 -0.201 1.00 64.50 95 LEU A N 1
ATOM 702 C CA . LEU A 1 95 ? -22.024 25.452 -1.248 1.00 64.50 95 LEU A CA 1
ATOM 703 C C . LEU A 1 95 ? -20.576 25.499 -0.724 1.00 64.50 95 LEU A C 1
ATOM 705 O O . LEU A 1 95 ? -19.779 24.619 -1.051 1.00 64.50 95 LEU A O 1
ATOM 709 N N . GL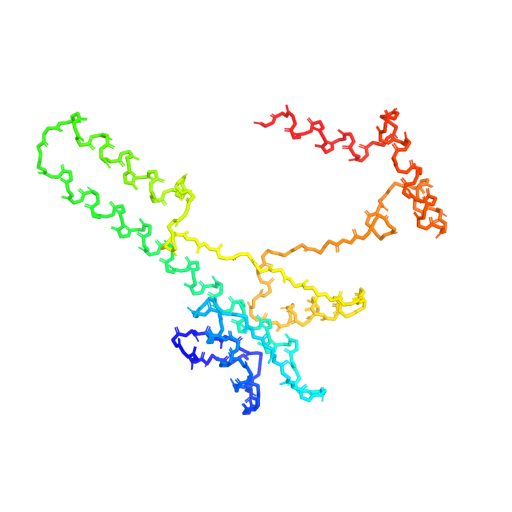Y A 1 96 ? -20.239 26.456 0.146 1.00 64.06 96 GLY A N 1
ATOM 710 C CA . GLY A 1 96 ? -18.942 26.553 0.832 1.00 64.06 96 GLY A CA 1
ATOM 711 C C . GLY A 1 96 ? -18.664 25.391 1.798 1.00 64.06 96 GLY A C 1
ATOM 712 O O . GLY A 1 96 ? -17.571 24.818 1.816 1.00 64.06 96 GLY A O 1
ATOM 713 N N . SER A 1 97 ? -19.670 24.970 2.565 1.00 63.00 97 SER A N 1
ATOM 714 C CA . SER A 1 97 ? -19.545 23.818 3.471 1.00 63.00 97 SER A CA 1
ATOM 715 C C . SER A 1 97 ? -19.532 22.491 2.713 1.00 63.00 97 SER A C 1
ATOM 717 O O . SER A 1 97 ? -18.767 21.594 3.062 1.00 63.00 97 SER A O 1
ATOM 719 N N . LEU A 1 98 ? -20.309 22.371 1.632 1.00 62.47 98 LEU A N 1
ATOM 720 C CA . LEU A 1 98 ? -20.319 21.190 0.771 1.00 62.47 98 LEU A CA 1
ATOM 721 C C . LEU A 1 98 ? -19.035 21.076 -0.056 1.00 62.47 98 LEU A C 1
ATOM 723 O O . LEU A 1 98 ? -18.558 19.967 -0.248 1.00 62.47 98 LEU A O 1
ATOM 727 N N . SER A 1 99 ? -18.446 22.186 -0.509 1.00 62.44 99 SER A N 1
ATOM 728 C CA . SER A 1 99 ? -17.131 22.202 -1.176 1.00 62.44 99 SER A CA 1
ATOM 729 C C . SER A 1 99 ? -15.983 21.865 -0.216 1.00 62.44 99 SER A C 1
ATOM 731 O O . SER A 1 99 ? -15.031 21.180 -0.597 1.00 62.44 99 SER A O 1
ATOM 733 N N . THR A 1 100 ? -16.109 22.252 1.057 1.00 59.03 100 THR A N 1
ATOM 734 C CA . THR A 1 100 ? -15.205 21.815 2.133 1.00 59.03 100 THR A CA 1
ATOM 735 C C . THR A 1 100 ? -15.377 20.320 2.434 1.00 59.03 100 THR A C 1
ATOM 737 O O . THR A 1 100 ? -14.389 19.594 2.533 1.00 59.03 100 THR A O 1
ATOM 740 N N . ALA A 1 101 ? -16.618 19.826 2.504 1.00 54.00 101 ALA A N 1
ATOM 741 C CA . ALA A 1 101 ? -16.936 18.417 2.755 1.00 54.00 101 ALA A CA 1
ATOM 742 C C . ALA A 1 101 ? -16.676 17.495 1.545 1.00 54.00 101 ALA A C 1
ATOM 744 O O . ALA A 1 101 ? -16.423 16.305 1.726 1.00 54.00 101 ALA A O 1
ATOM 745 N N . SER A 1 102 ? -16.722 18.017 0.315 1.00 54.53 102 SER A N 1
ATOM 746 C CA . SER A 1 102 ? -16.424 17.278 -0.922 1.00 54.53 102 SER A CA 1
ATOM 747 C C . SER A 1 102 ? -14.928 17.220 -1.243 1.00 54.53 102 SER A C 1
ATOM 749 O O . SER A 1 102 ? -14.539 16.627 -2.248 1.00 54.53 102 SER A O 1
ATOM 751 N N . GLY A 1 103 ? -14.077 17.784 -0.377 1.00 53.06 103 GLY A N 1
ATOM 752 C CA . GLY A 1 103 ? -12.623 17.699 -0.505 1.00 53.06 103 GLY A CA 1
ATOM 753 C C . GLY A 1 103 ? -12.044 18.564 -1.626 1.00 53.06 103 GLY A C 1
ATOM 754 O O . GLY A 1 103 ? -10.900 18.348 -2.024 1.00 53.06 103 GLY A O 1
ATOM 755 N N . ALA A 1 104 ? -12.801 19.545 -2.133 1.00 47.47 104 ALA A N 1
ATOM 756 C CA . ALA A 1 104 ? -12.313 20.494 -3.135 1.00 47.47 104 ALA A CA 1
ATOM 757 C C . ALA A 1 104 ? -11.295 21.495 -2.551 1.00 47.47 104 ALA A C 1
ATOM 759 O O . ALA A 1 104 ? -10.512 22.086 -3.293 1.00 47.47 104 ALA A O 1
ATOM 760 N N . SER A 1 105 ? -11.257 21.647 -1.221 1.00 44.88 105 SER A N 1
ATOM 761 C CA . SER A 1 105 ? -10.227 22.417 -0.523 1.00 44.88 105 SER A CA 1
ATOM 762 C C . SER A 1 105 ? -9.013 21.534 -0.224 1.00 44.88 105 SER A C 1
ATOM 764 O O . SER A 1 105 ? -8.997 20.742 0.721 1.00 44.88 105 SER A O 1
ATOM 766 N N . TRP A 1 106 ? -7.981 21.645 -1.061 1.00 40.28 106 TRP A N 1
ATOM 767 C CA . TRP A 1 106 ? -6.658 21.098 -0.770 1.00 40.28 106 TRP A CA 1
ATOM 768 C C . TRP A 1 106 ? -6.121 21.717 0.532 1.00 40.28 106 TRP A C 1
ATOM 770 O O . TRP A 1 106 ? -5.737 22.882 0.535 1.00 40.28 106 TRP A O 1
ATOM 780 N N . GLY A 1 107 ? -6.051 20.943 1.623 1.00 46.47 107 GLY A N 1
ATOM 781 C CA . GLY A 1 107 ? -5.245 21.320 2.795 1.00 46.47 107 GLY A CA 1
ATOM 782 C C . GLY A 1 107 ? -5.859 21.144 4.185 1.00 46.47 107 GLY A C 1
ATOM 783 O O . GLY A 1 107 ? -5.158 21.397 5.160 1.00 46.47 107 GLY A O 1
ATOM 784 N N . SER A 1 108 ? -7.109 20.695 4.339 1.00 55.69 108 SER A N 1
ATOM 785 C CA . SER A 1 108 ? -7.635 20.388 5.678 1.00 55.69 108 SER A CA 1
ATOM 786 C C . SER A 1 108 ? -7.308 18.941 6.084 1.00 55.69 108 SER A C 1
ATOM 788 O O . SER A 1 108 ? -7.866 17.973 5.566 1.00 55.69 108 SER A O 1
ATOM 790 N N . GLU A 1 109 ? -6.414 18.786 7.068 1.00 61.62 109 GLU A N 1
ATOM 791 C CA . GLU A 1 109 ? -6.050 17.512 7.732 1.00 61.62 109 GLU A CA 1
ATOM 792 C C . GLU A 1 109 ? -7.279 16.672 8.157 1.00 61.62 109 GLU A C 1
ATOM 794 O O . GLU A 1 109 ? -7.198 15.456 8.313 1.00 61.62 109 GLU A O 1
ATOM 799 N N . GLN A 1 110 ? -8.451 17.295 8.314 1.00 59.91 110 GLN A N 1
ATOM 800 C CA . GLN A 1 110 ? -9.697 16.657 8.749 1.00 59.91 110 GLN A CA 1
ATOM 801 C C . GLN A 1 110 ? -10.379 15.773 7.694 1.00 59.91 110 GLN A C 1
ATOM 803 O O . GLN A 1 110 ? -11.115 14.862 8.077 1.00 59.91 110 GLN A O 1
ATOM 808 N N . PHE A 1 111 ? -10.130 16.000 6.399 1.00 64.25 111 PHE A N 1
ATOM 809 C CA . PHE A 1 111 ? -10.817 15.294 5.302 1.00 64.25 111 PHE A CA 1
ATOM 810 C C . PHE A 1 111 ? -9.868 14.500 4.392 1.00 64.25 111 PHE A C 1
ATOM 812 O O . PHE A 1 111 ? -10.288 13.888 3.411 1.00 64.25 111 PHE A O 1
ATOM 819 N N . PHE A 1 112 ? -8.574 14.472 4.717 1.00 79.56 112 PHE A N 1
ATOM 820 C CA . PHE A 1 112 ? -7.572 13.803 3.898 1.00 79.56 112 PHE A CA 1
ATOM 821 C C . PHE A 1 112 ? -7.398 12.322 4.262 1.00 79.56 112 PHE A C 1
ATOM 823 O O . PHE A 1 112 ? -7.033 11.969 5.390 1.00 79.56 112 PHE A O 1
ATOM 830 N N . VAL A 1 113 ? -7.578 11.457 3.258 1.00 85.62 113 VAL A N 1
ATOM 831 C CA . VAL A 1 113 ? -7.218 10.037 3.326 1.00 85.62 113 VAL A CA 1
ATOM 832 C C . VAL A 1 113 ? -5.800 9.838 2.775 1.00 85.62 113 VAL A C 1
ATOM 834 O O . VAL A 1 113 ? -5.566 10.072 1.587 1.00 85.62 113 VAL A O 1
ATOM 837 N N . PRO A 1 114 ? -4.856 9.339 3.589 1.00 89.19 114 PRO A N 1
ATOM 838 C CA . PRO A 1 114 ? -3.468 9.181 3.176 1.00 89.19 114 PRO A CA 1
ATOM 839 C C . PRO A 1 114 ? -3.306 8.089 2.119 1.00 89.19 114 PRO A C 1
ATOM 841 O O . PRO A 1 114 ? -3.926 7.025 2.188 1.00 89.19 114 PRO A O 1
ATOM 844 N N . LYS A 1 115 ? -2.419 8.323 1.146 1.00 91.75 115 LYS A N 1
ATOM 845 C CA . LYS A 1 115 ? -1.995 7.318 0.162 1.00 91.75 115 LYS A CA 1
ATOM 846 C C . LYS A 1 115 ? -0.708 6.652 0.641 1.00 91.75 115 LYS A C 1
ATOM 848 O O . LYS A 1 115 ? 0.289 7.328 0.865 1.00 91.75 115 LYS A O 1
ATOM 853 N N . ILE A 1 116 ? -0.724 5.328 0.762 1.00 94.62 116 ILE A N 1
ATOM 854 C CA . ILE A 1 116 ? 0.448 4.552 1.179 1.00 94.62 116 ILE A CA 1
ATOM 855 C C . ILE A 1 116 ? 1.288 4.211 -0.051 1.00 94.62 116 ILE A C 1
ATOM 857 O O . ILE A 1 116 ? 0.779 3.652 -1.023 1.00 94.62 116 ILE A O 1
ATOM 861 N N . ILE A 1 117 ? 2.582 4.520 0.010 1.00 95.94 117 ILE A N 1
ATOM 862 C CA . ILE A 1 117 ? 3.569 4.142 -1.002 1.00 95.94 117 ILE A CA 1
ATOM 863 C C . ILE A 1 117 ? 4.548 3.169 -0.352 1.00 95.94 117 ILE A C 1
ATOM 865 O O . ILE A 1 117 ? 5.287 3.533 0.558 1.00 95.94 117 ILE A O 1
ATOM 869 N N . TYR A 1 118 ? 4.551 1.925 -0.826 1.00 96.00 118 TYR A N 1
ATOM 870 C CA . TYR A 1 118 ? 5.492 0.906 -0.376 1.00 96.00 118 TYR A CA 1
ATOM 871 C C . TYR A 1 118 ? 6.647 0.800 -1.372 1.00 96.00 118 TYR A C 1
ATOM 873 O O . TYR A 1 118 ? 6.445 0.427 -2.529 1.00 96.00 118 TYR A O 1
ATOM 881 N N . ALA A 1 119 ? 7.860 1.110 -0.920 1.00 94.50 119 ALA A N 1
ATOM 882 C CA . ALA A 1 119 ? 9.071 1.005 -1.724 1.00 94.50 119 ALA A CA 1
ATOM 883 C C . ALA A 1 119 ? 9.919 -0.189 -1.274 1.00 94.50 119 ALA A C 1
ATOM 885 O O . ALA A 1 119 ? 10.068 -0.465 -0.083 1.00 94.50 119 ALA A O 1
ATOM 886 N N . SER A 1 120 ? 10.500 -0.895 -2.239 1.00 92.50 120 SER A N 1
ATOM 887 C CA . SER A 1 120 ? 11.390 -2.027 -1.993 1.00 92.50 120 SER A CA 1
ATOM 888 C C . SER A 1 120 ? 12.584 -1.989 -2.940 1.00 92.50 120 SER A C 1
ATOM 890 O O . SER A 1 120 ? 12.500 -1.388 -4.010 1.00 92.50 120 SER A O 1
ATOM 892 N N . ARG A 1 121 ? 13.702 -2.618 -2.553 1.00 89.12 121 ARG A N 1
ATOM 893 C CA . ARG A 1 121 ? 14.938 -2.599 -3.350 1.00 89.12 121 ARG A CA 1
ATOM 894 C C . ARG A 1 121 ? 14.839 -3.522 -4.561 1.00 89.12 121 ARG A C 1
ATOM 896 O O . ARG A 1 121 ? 15.387 -3.198 -5.610 1.00 89.12 121 ARG A O 1
ATOM 903 N N . THR A 1 122 ? 14.171 -4.667 -4.426 1.00 89.81 122 THR A N 1
ATOM 904 C CA . THR A 1 122 ? 14.037 -5.645 -5.511 1.00 89.81 122 THR A CA 1
ATOM 905 C C . THR A 1 122 ? 12.579 -5.992 -5.796 1.00 89.81 122 THR A C 1
ATOM 907 O O . THR A 1 122 ? 11.706 -5.941 -4.930 1.00 89.81 122 THR A O 1
ATOM 910 N N . HIS A 1 123 ? 12.313 -6.424 -7.027 1.00 85.31 123 HIS A N 1
ATOM 911 C CA . HIS A 1 123 ? 10.983 -6.886 -7.424 1.00 85.31 123 HIS A CA 1
ATOM 912 C C . HIS A 1 123 ? 10.563 -8.185 -6.733 1.00 85.31 123 HIS A C 1
ATOM 914 O O . HIS A 1 123 ? 9.374 -8.391 -6.497 1.00 85.31 123 HIS A O 1
ATOM 920 N N . SER A 1 124 ? 11.516 -9.044 -6.360 1.00 89.81 124 SER A N 1
ATOM 921 C CA . SER A 1 124 ? 11.231 -10.238 -5.561 1.00 89.81 124 SER A CA 1
ATOM 922 C C . SER A 1 124 ? 10.730 -9.870 -4.163 1.00 89.81 124 SER A C 1
ATOM 924 O O . SER A 1 124 ? 9.720 -10.412 -3.725 1.00 89.81 124 SER A O 1
ATOM 926 N N . GLN A 1 125 ? 11.355 -8.888 -3.504 1.00 92.06 125 GLN A N 1
ATOM 927 C CA . GLN A 1 125 ? 10.894 -8.369 -2.212 1.00 92.06 125 GLN A CA 1
ATOM 928 C C . GLN A 1 125 ? 9.516 -7.708 -2.323 1.00 92.06 125 GLN A C 1
ATOM 930 O O . GLN A 1 125 ? 8.663 -7.900 -1.458 1.00 92.06 125 GLN A O 1
ATOM 935 N N . LEU A 1 126 ? 9.268 -6.963 -3.405 1.00 92.56 126 LEU A N 1
ATOM 936 C CA . LEU A 1 126 ? 7.953 -6.374 -3.657 1.00 92.56 126 LEU A CA 1
ATOM 937 C C . LEU A 1 126 ? 6.881 -7.451 -3.870 1.00 92.56 126 LEU A C 1
ATOM 939 O O . LEU A 1 126 ? 5.796 -7.363 -3.305 1.00 92.56 126 LEU A O 1
ATOM 943 N N . SER A 1 127 ? 7.203 -8.498 -4.629 1.00 92.38 127 SER A N 1
ATOM 944 C CA . SER A 1 127 ? 6.300 -9.632 -4.856 1.00 92.38 127 SER A CA 1
ATOM 945 C C . SER A 1 127 ? 5.967 -10.355 -3.549 1.00 92.38 127 SER A C 1
ATOM 947 O O . SER A 1 127 ? 4.806 -10.685 -3.316 1.00 92.38 127 SER A O 1
ATOM 949 N N . GLN A 1 128 ? 6.956 -10.539 -2.668 1.00 93.69 128 GLN A N 1
ATOM 950 C CA . GLN A 1 128 ? 6.747 -11.088 -1.325 1.00 93.69 128 GLN A CA 1
ATOM 951 C C . GLN A 1 128 ? 5.838 -10.184 -0.484 1.00 93.69 128 GLN A C 1
ATOM 953 O O . GLN A 1 128 ? 4.882 -10.672 0.106 1.00 93.69 128 GLN A O 1
ATOM 958 N N . ALA A 1 129 ? 6.058 -8.865 -0.485 1.00 94.62 129 ALA A N 1
ATOM 959 C CA . ALA A 1 129 ? 5.195 -7.927 0.236 1.00 94.62 129 ALA A CA 1
ATOM 960 C C . ALA A 1 129 ? 3.737 -7.966 -0.261 1.00 94.62 129 ALA A C 1
ATOM 962 O O . ALA A 1 129 ? 2.808 -7.919 0.541 1.00 94.62 129 ALA A O 1
ATOM 963 N N . VAL A 1 130 ? 3.522 -8.116 -1.572 1.00 94.50 130 VAL A N 1
ATOM 964 C CA . VAL A 1 130 ? 2.178 -8.285 -2.152 1.00 94.50 130 VAL A CA 1
ATOM 965 C C . VAL A 1 130 ? 1.545 -9.617 -1.735 1.00 94.50 130 VAL A C 1
ATOM 967 O O . VAL A 1 130 ? 0.343 -9.671 -1.480 1.00 94.50 130 VAL A O 1
ATOM 970 N N . GLN A 1 131 ? 2.321 -10.700 -1.652 1.00 94.38 131 GLN A N 1
ATOM 971 C CA . GLN A 1 131 ? 1.824 -11.982 -1.140 1.00 94.38 131 GLN A CA 1
ATOM 972 C C . GLN A 1 131 ? 1.441 -11.888 0.340 1.00 94.38 131 GLN A C 1
ATOM 974 O O . GLN A 1 131 ? 0.387 -12.396 0.717 1.00 94.38 131 GLN A O 1
ATOM 979 N N . GLU A 1 132 ? 2.245 -11.200 1.151 1.00 94.44 132 GLU A N 1
ATOM 980 C CA . GLU A 1 132 ? 1.923 -10.921 2.553 1.00 94.44 132 GLU A CA 1
ATOM 981 C C . GLU A 1 132 ? 0.641 -10.093 2.675 1.00 94.44 132 GLU A C 1
ATOM 983 O O . GLU A 1 132 ? -0.261 -10.490 3.405 1.00 94.44 132 GLU A O 1
ATOM 988 N N . LEU A 1 133 ? 0.487 -9.023 1.884 1.00 95.25 133 LEU A N 1
ATOM 989 C CA . LEU A 1 133 ? -0.740 -8.218 1.847 1.00 95.25 133 LEU A CA 1
ATOM 990 C C . LEU A 1 133 ? -1.988 -9.080 1.601 1.00 95.25 133 LEU A C 1
ATOM 992 O O . LEU A 1 133 ? -2.977 -8.960 2.324 1.00 95.25 133 LEU A O 1
ATOM 996 N N . LYS A 1 134 ? -1.930 -9.993 0.624 1.00 94.56 134 LYS A N 1
ATOM 997 C CA . LYS A 1 134 ? -3.050 -10.889 0.281 1.00 94.56 134 LYS A CA 1
ATOM 998 C C . LYS A 1 134 ? -3.454 -11.832 1.418 1.00 94.56 134 LYS A C 1
ATOM 1000 O O . LYS A 1 134 ? -4.601 -12.270 1.452 1.00 94.56 134 LYS A O 1
ATOM 1005 N N . ARG A 1 135 ? -2.534 -12.147 2.335 1.00 92.25 135 ARG A N 1
ATOM 1006 C CA . ARG A 1 135 ? -2.783 -13.002 3.510 1.00 92.25 135 ARG A CA 1
ATOM 1007 C C . ARG A 1 135 ? -3.431 -12.248 4.675 1.00 92.25 135 ARG A C 1
ATOM 1009 O O . ARG A 1 135 ? -3.855 -12.878 5.640 1.00 92.25 135 ARG A O 1
ATOM 1016 N N . THR A 1 136 ? -3.495 -10.920 4.610 1.00 94.50 136 THR A N 1
ATOM 1017 C CA . THR A 1 136 ? -4.112 -10.086 5.649 1.00 94.50 136 THR A CA 1
ATOM 1018 C C . THR A 1 136 ? -5.604 -9.866 5.404 1.00 94.50 136 THR A C 1
ATOM 1020 O O . THR A 1 136 ? -6.107 -10.099 4.305 1.00 94.50 136 THR A O 1
ATOM 1023 N N . ALA A 1 137 ? -6.308 -9.353 6.416 1.00 95.00 137 ALA A N 1
ATOM 1024 C CA . ALA A 1 137 ? -7.682 -8.869 6.266 1.00 95.00 137 ALA A CA 1
ATOM 1025 C C . ALA A 1 137 ? -7.798 -7.661 5.312 1.00 95.00 137 ALA A C 1
ATOM 1027 O O . ALA A 1 137 ? -8.875 -7.384 4.799 1.00 95.00 137 ALA A O 1
ATOM 1028 N N . TYR A 1 138 ? -6.681 -6.985 5.023 1.00 95.00 138 TYR A N 1
ATOM 1029 C CA . TYR A 1 138 ? -6.608 -5.801 4.164 1.00 95.00 138 TYR A CA 1
ATOM 1030 C C . TYR A 1 138 ? -6.436 -6.138 2.675 1.00 95.00 138 TYR A C 1
ATOM 1032 O O . TYR A 1 138 ? -6.054 -5.286 1.872 1.00 95.00 138 TYR A O 1
ATOM 1040 N N . ASN A 1 139 ? -6.688 -7.385 2.273 1.00 93.00 139 ASN A N 1
ATOM 1041 C CA . ASN A 1 139 ? -6.549 -7.824 0.882 1.00 93.00 139 ASN A CA 1
ATOM 1042 C C . ASN A 1 139 ? -7.538 -7.143 -0.090 1.00 93.00 139 ASN A C 1
ATOM 1044 O O . ASN A 1 139 ? -7.340 -7.198 -1.303 1.00 93.00 139 ASN A O 1
ATOM 1048 N N . SER A 1 140 ? -8.564 -6.476 0.440 1.00 92.50 140 SER A N 1
ATOM 1049 C CA . SER A 1 140 ? -9.553 -5.688 -0.297 1.00 92.50 140 SER A CA 1
ATOM 1050 C C . SER A 1 140 ? -9.040 -4.301 -0.701 1.00 92.50 140 SER A C 1
ATOM 1052 O O . SER A 1 140 ? -9.661 -3.619 -1.523 1.00 92.50 140 SER A O 1
ATOM 1054 N N . VAL A 1 141 ? -7.902 -3.861 -0.153 1.00 91.62 141 VAL A N 1
ATOM 1055 C CA . VAL A 1 141 ? -7.339 -2.544 -0.451 1.00 91.62 141 VAL A CA 1
ATOM 1056 C C . VAL A 1 141 ? -6.863 -2.491 -1.902 1.00 91.62 141 VAL A C 1
ATOM 1058 O O . VAL A 1 141 ? -5.991 -3.247 -2.337 1.00 91.62 141 VAL A O 1
ATOM 1061 N N . LYS A 1 142 ? -7.413 -1.530 -2.655 1.00 91.62 142 LYS A N 1
ATOM 1062 C CA . LYS A 1 142 ? -6.985 -1.231 -4.026 1.00 91.62 142 LYS A CA 1
ATOM 1063 C C . LYS A 1 142 ? -5.507 -0.834 -4.016 1.00 91.62 142 LYS A C 1
ATOM 1065 O O . LYS A 1 142 ? -5.144 0.213 -3.482 1.00 91.62 142 LYS A O 1
ATOM 1070 N N . SER A 1 143 ? -4.666 -1.662 -4.625 1.00 91.69 143 SER A N 1
ATOM 1071 C CA . SER A 1 143 ? -3.223 -1.447 -4.741 1.00 91.69 143 SER A CA 1
ATOM 1072 C C . SER A 1 143 ? -2.773 -1.657 -6.185 1.00 91.69 143 SER A C 1
ATOM 1074 O O . SER A 1 143 ? -3.392 -2.404 -6.941 1.00 91.69 143 SER A O 1
ATOM 1076 N N . SER A 1 144 ? -1.708 -0.964 -6.583 1.00 92.56 144 SER A N 1
ATOM 1077 C CA . SER A 1 144 ? -1.107 -1.101 -7.908 1.00 92.56 144 SER A CA 1
ATOM 1078 C C . SER A 1 144 ? 0.405 -1.159 -7.774 1.00 92.56 144 SER A C 1
ATOM 1080 O O . SER A 1 144 ? 1.002 -0.386 -7.022 1.00 92.56 144 SER A O 1
ATOM 1082 N N . VAL A 1 145 ? 1.017 -2.099 -8.489 1.00 91.94 145 VAL A N 1
ATOM 1083 C CA . VAL A 1 145 ? 2.466 -2.280 -8.520 1.00 91.94 145 VAL A CA 1
ATOM 1084 C C . VAL A 1 145 ? 3.019 -1.523 -9.717 1.00 91.94 145 VAL A C 1
ATOM 1086 O O . VAL A 1 145 ? 2.685 -1.819 -10.861 1.00 91.94 145 VAL A O 1
ATOM 1089 N N . ILE A 1 146 ? 3.897 -0.562 -9.446 1.00 90.69 146 ILE A N 1
ATOM 1090 C CA . ILE A 1 146 ? 4.637 0.157 -10.480 1.00 90.69 146 ILE A CA 1
ATOM 1091 C C . ILE A 1 146 ? 5.988 -0.517 -10.726 1.00 90.6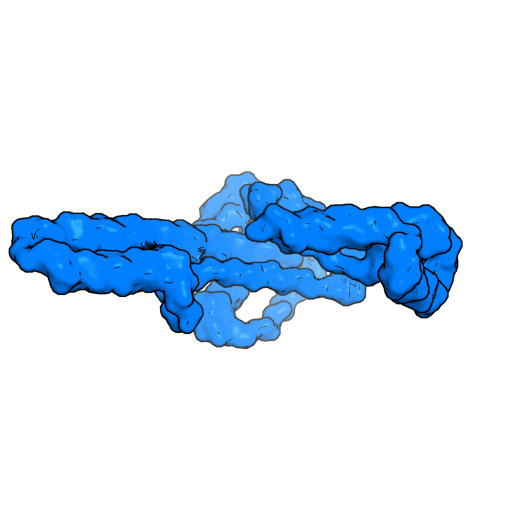9 146 ILE A C 1
ATOM 1093 O O . ILE A 1 146 ? 6.629 -1.028 -9.809 1.00 90.69 146 ILE A O 1
ATOM 1097 N N . GLY A 1 147 ? 6.419 -0.529 -11.983 1.00 87.25 147 GLY A N 1
ATOM 1098 C CA . GLY A 1 147 ? 7.633 -1.211 -12.414 1.00 87.25 147 GLY A CA 1
ATOM 1099 C C . GLY A 1 147 ? 8.201 -0.606 -13.690 1.00 87.25 147 GLY A C 1
ATOM 1100 O O . GLY A 1 147 ? 7.589 0.256 -14.326 1.00 87.25 147 GLY A O 1
ATOM 1101 N N . SER A 1 148 ? 9.401 -1.043 -14.064 1.00 87.94 148 SER A N 1
ATOM 1102 C CA . SER A 1 148 ? 10.055 -0.556 -15.275 1.00 87.94 148 SER A CA 1
ATOM 1103 C C . SER A 1 148 ? 9.335 -1.050 -16.539 1.00 87.94 148 SER A C 1
ATOM 1105 O O . SER A 1 148 ? 8.620 -2.057 -16.536 1.00 87.94 148 SER A O 1
ATOM 1107 N N . ARG A 1 149 ? 9.591 -0.377 -17.671 1.00 87.94 149 ARG A N 1
ATOM 1108 C CA . ARG A 1 149 ? 9.122 -0.828 -18.997 1.00 87.94 149 ARG A CA 1
ATOM 1109 C C . ARG A 1 149 ? 9.590 -2.244 -19.331 1.00 87.94 149 ARG A C 1
ATOM 1111 O O . ARG A 1 149 ? 8.970 -2.911 -20.143 1.00 87.94 149 ARG A O 1
ATOM 1118 N N . GLU A 1 150 ? 10.672 -2.707 -18.718 1.00 86.88 150 GLU A N 1
ATOM 1119 C CA . GLU A 1 150 ? 11.179 -4.056 -18.933 1.00 86.88 150 GLU A CA 1
ATOM 1120 C C . GLU A 1 150 ? 10.201 -5.141 -18.490 1.00 86.88 150 GLU A C 1
ATOM 1122 O O . GLU A 1 150 ? 10.143 -6.183 -19.140 1.00 86.88 150 GLU A O 1
ATOM 1127 N N . GLN A 1 151 ? 9.436 -4.866 -17.431 1.00 84.69 151 GLN A N 1
ATOM 1128 C CA . GLN A 1 151 ? 8.527 -5.815 -16.793 1.00 84.69 151 GLN A CA 1
ATOM 1129 C C . GLN A 1 151 ? 7.068 -5.600 -17.176 1.00 84.69 151 GLN A C 1
ATOM 1131 O O . GLN A 1 151 ? 6.319 -6.565 -17.272 1.00 84.69 151 GLN A O 1
ATOM 1136 N N . LEU A 1 152 ? 6.659 -4.344 -17.378 1.00 90.25 152 LEU A N 1
ATOM 1137 C CA . LEU A 1 152 ? 5.253 -3.995 -17.606 1.00 90.25 152 LEU A CA 1
ATOM 1138 C C . LEU A 1 152 ? 4.916 -3.722 -19.078 1.00 90.25 152 LEU A C 1
ATOM 1140 O O . LEU A 1 152 ? 3.754 -3.497 -19.408 1.00 90.25 152 LEU A O 1
ATOM 1144 N N . CYS A 1 153 ? 5.900 -3.709 -19.987 1.00 92.62 153 CYS A N 1
ATOM 1145 C CA . CYS A 1 153 ? 5.604 -3.509 -21.404 1.00 92.62 153 CYS A CA 1
ATOM 1146 C C . CYS A 1 153 ? 5.002 -4.773 -22.029 1.00 92.62 153 CYS A C 1
ATOM 1148 O O . CYS A 1 153 ? 5.629 -5.828 -22.052 1.00 92.62 153 CYS A O 1
ATOM 1150 N N . ILE A 1 154 ? 3.817 -4.611 -22.615 1.00 94.50 154 ILE A N 1
ATOM 1151 C CA . ILE A 1 154 ? 3.065 -5.664 -23.313 1.00 94.50 154 ILE A CA 1
ATOM 1152 C C . ILE A 1 154 ? 3.237 -5.626 -24.841 1.00 94.50 154 ILE A C 1
ATOM 1154 O O . ILE A 1 154 ? 2.656 -6.436 -25.556 1.00 94.50 154 ILE A O 1
ATOM 1158 N N . HIS A 1 155 ? 4.019 -4.678 -25.378 1.00 94.38 155 HIS A N 1
ATOM 1159 C CA . HIS A 1 155 ? 4.220 -4.570 -26.823 1.00 94.38 155 HIS A CA 1
ATOM 1160 C C . HIS A 1 155 ? 5.182 -5.667 -27.321 1.00 94.38 155 HIS A C 1
ATOM 1162 O O . HIS A 1 155 ? 6.371 -5.598 -26.993 1.00 94.38 155 HIS A O 1
ATOM 1168 N N . PRO A 1 156 ? 4.763 -6.592 -28.216 1.00 92.88 156 PRO A N 1
ATOM 1169 C CA . PRO A 1 156 ? 5.548 -7.786 -28.556 1.00 92.88 156 PRO A CA 1
ATOM 1170 C C . PRO A 1 156 ? 6.969 -7.498 -29.058 1.00 92.88 156 PRO A C 1
ATOM 1172 O O . PRO A 1 156 ? 7.922 -8.156 -28.660 1.00 92.88 156 PRO A O 1
ATOM 1175 N N . GLN A 1 157 ? 7.138 -6.484 -29.916 1.00 91.94 157 GLN A N 1
ATOM 1176 C CA . GLN A 1 157 ? 8.463 -6.117 -30.444 1.00 91.94 157 GLN A CA 1
ATOM 1177 C C . GLN A 1 157 ? 9.387 -5.481 -29.392 1.00 91.94 157 GLN A C 1
ATOM 1179 O O . GLN A 1 157 ? 10.591 -5.686 -29.452 1.00 91.94 157 GLN A O 1
ATOM 1184 N N . VAL A 1 158 ? 8.837 -4.745 -28.420 1.00 93.50 158 VAL A N 1
ATOM 1185 C CA . VAL A 1 158 ? 9.632 -4.118 -27.353 1.00 93.50 158 VAL A CA 1
ATOM 1186 C C . VAL A 1 158 ? 9.999 -5.168 -26.306 1.00 93.50 158 VAL A C 1
ATOM 1188 O O . VAL A 1 158 ? 11.137 -5.216 -25.856 1.00 93.50 158 VAL A O 1
ATOM 1191 N N . GLN A 1 159 ? 9.061 -6.050 -25.954 1.00 93.12 159 GLN A N 1
ATOM 1192 C CA . GLN A 1 159 ? 9.254 -7.080 -24.933 1.00 93.12 159 GLN A CA 1
ATOM 1193 C C . GLN A 1 159 ? 10.375 -8.072 -25.285 1.00 93.12 159 GLN A C 1
ATOM 1195 O O . GLN A 1 159 ? 11.096 -8.501 -24.387 1.00 93.12 159 GLN A O 1
ATOM 1200 N N . LYS A 1 160 ? 10.551 -8.387 -26.578 1.00 92.19 160 LYS A N 1
ATOM 1201 C CA . LYS A 1 160 ? 11.593 -9.298 -27.092 1.00 92.19 160 LYS A CA 1
ATOM 1202 C C . LYS A 1 160 ? 13.025 -8.782 -26.928 1.00 92.19 160 LYS A C 1
ATOM 1204 O O . LYS A 1 160 ? 13.959 -9.573 -27.006 1.00 92.19 160 LYS A O 1
ATOM 1209 N N . LEU A 1 161 ? 13.218 -7.477 -26.743 1.00 90.69 161 LEU A N 1
ATOM 1210 C CA . LEU A 1 161 ? 14.553 -6.918 -26.543 1.00 90.69 161 LEU A CA 1
ATOM 1211 C C . LEU A 1 161 ? 15.098 -7.354 -25.179 1.00 90.69 161 LEU A C 1
ATOM 1213 O O . LEU A 1 161 ? 14.362 -7.390 -24.202 1.00 90.69 161 LEU A O 1
ATOM 1217 N N . THR A 1 162 ? 16.389 -7.657 -25.088 1.00 88.25 162 THR A N 1
ATOM 1218 C CA . THR A 1 162 ? 17.024 -8.078 -23.827 1.00 88.25 162 THR A CA 1
ATOM 1219 C C . THR A 1 162 ? 17.509 -6.888 -23.001 1.00 88.25 162 THR A C 1
ATOM 1221 O O . THR A 1 162 ? 17.358 -6.873 -21.785 1.00 88.25 162 THR A O 1
ATOM 1224 N N . SER A 1 163 ? 18.040 -5.852 -23.653 1.00 91.94 163 SER A N 1
ATOM 1225 C CA . SER A 1 163 ? 18.545 -4.653 -22.979 1.00 91.94 163 SER A CA 1
ATOM 1226 C C . SER A 1 163 ? 17.422 -3.695 -22.575 1.00 91.94 163 SER A C 1
ATOM 1228 O O . SER A 1 163 ? 16.607 -3.287 -23.407 1.00 91.94 163 SER A O 1
ATOM 1230 N N . ASN A 1 164 ? 17.429 -3.256 -21.312 1.00 88.69 164 ASN A N 1
ATOM 1231 C CA . ASN A 1 164 ? 16.512 -2.233 -20.803 1.00 88.69 164 ASN A CA 1
ATOM 1232 C C . ASN A 1 164 ? 16.616 -0.923 -21.606 1.00 88.69 164 ASN A C 1
ATOM 1234 O O . ASN A 1 164 ? 15.597 -0.361 -22.006 1.00 88.69 164 ASN A O 1
ATOM 1238 N N . ALA A 1 165 ? 17.837 -0.487 -21.932 1.00 92.25 165 ALA A N 1
ATOM 1239 C CA . ALA A 1 165 ? 18.062 0.716 -22.732 1.00 92.25 165 ALA A CA 1
ATOM 1240 C C . ALA A 1 165 ? 17.430 0.590 -24.128 1.00 92.25 165 ALA A C 1
ATOM 1242 O O . ALA A 1 165 ? 16.723 1.497 -24.574 1.00 92.25 165 ALA A O 1
ATOM 1243 N N . ALA A 1 166 ? 17.589 -0.572 -24.773 1.00 92.62 166 ALA A N 1
ATOM 1244 C CA . ALA A 1 166 ? 16.965 -0.851 -26.065 1.00 92.62 166 ALA A CA 1
ATO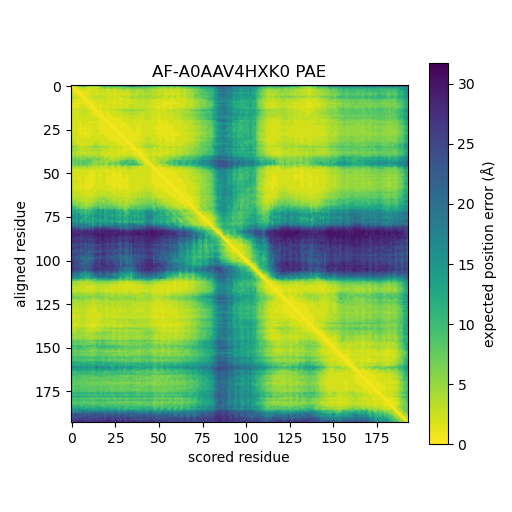M 1245 C C . ALA A 1 166 ? 15.428 -0.860 -25.962 1.00 92.62 166 ALA A C 1
ATOM 1247 O O . ALA A 1 166 ? 14.753 -0.264 -26.806 1.00 92.62 166 ALA A O 1
ATOM 1248 N N . LYS A 1 167 ? 14.863 -1.458 -24.898 1.00 93.94 167 LYS A N 1
ATOM 1249 C CA . LYS A 1 167 ? 13.414 -1.414 -24.620 1.00 93.94 167 LYS A CA 1
ATOM 1250 C C . LYS A 1 167 ? 12.908 0.019 -24.490 1.00 93.94 167 LYS A C 1
ATOM 1252 O O . LYS A 1 167 ? 11.891 0.368 -25.091 1.00 93.94 167 LYS A O 1
ATOM 1257 N N . VAL A 1 168 ? 13.603 0.857 -23.720 1.00 93.75 168 VAL A N 1
ATOM 1258 C CA . VAL A 1 168 ? 13.222 2.261 -23.507 1.00 93.75 168 VAL A CA 1
ATOM 1259 C C . VAL A 1 168 ? 13.275 3.043 -24.816 1.00 93.75 168 VAL A C 1
ATOM 1261 O O . VAL A 1 168 ? 12.311 3.740 -25.137 1.00 93.75 168 VAL A O 1
ATOM 1264 N N . GLN A 1 169 ? 14.352 2.902 -25.589 1.00 94.56 169 GLN A N 1
ATOM 1265 C CA . GLN A 1 169 ? 14.506 3.592 -26.868 1.00 94.56 169 GLN A CA 1
ATOM 1266 C C . GLN A 1 169 ? 13.416 3.179 -27.866 1.00 94.56 169 GLN A C 1
ATOM 1268 O O . GLN A 1 169 ? 12.726 4.044 -28.406 1.00 94.56 169 GLN A O 1
ATOM 1273 N N . MET A 1 170 ? 13.203 1.875 -28.068 1.00 93.50 170 MET A N 1
ATOM 1274 C CA . MET A 1 170 ? 12.187 1.386 -29.005 1.00 93.50 170 MET A CA 1
ATOM 1275 C C . MET A 1 170 ? 10.772 1.776 -28.563 1.00 93.50 170 MET A C 1
ATOM 1277 O O . MET A 1 170 ? 9.946 2.151 -29.395 1.00 93.50 170 MET A O 1
ATOM 1281 N N . CYS A 1 171 ? 10.482 1.727 -27.259 1.00 94.88 171 CYS A N 1
ATOM 1282 C CA . CYS A 1 171 ? 9.202 2.184 -26.723 1.00 94.88 171 CYS A CA 1
ATOM 1283 C C . CYS A 1 171 ? 8.959 3.659 -27.070 1.00 94.88 171 CYS A C 1
ATOM 1285 O O . CYS A 1 171 ? 7.908 3.985 -27.619 1.00 94.88 171 CYS A O 1
ATOM 1287 N N . ARG A 1 172 ? 9.948 4.532 -26.830 1.00 94.56 172 ARG A N 1
ATOM 1288 C CA . ARG A 1 172 ? 9.859 5.962 -27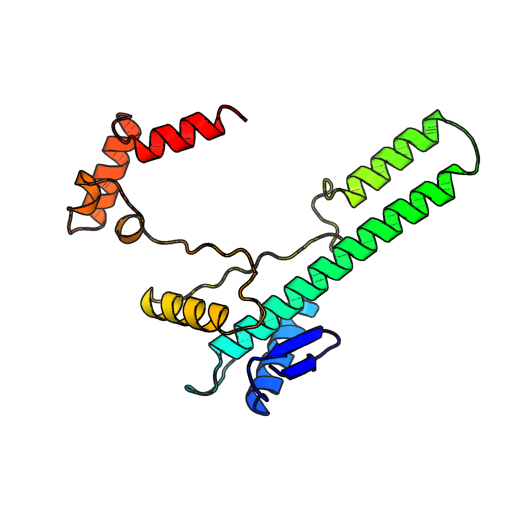.167 1.00 94.56 172 ARG A CA 1
ATOM 1289 C C . ARG A 1 172 ? 9.659 6.186 -28.667 1.00 94.56 172 ARG A C 1
ATOM 1291 O O . ARG A 1 172 ? 8.781 6.955 -29.036 1.00 94.56 172 ARG A O 1
ATOM 1298 N N . GLN A 1 173 ? 10.402 5.474 -29.519 1.00 95.25 173 GLN A N 1
ATOM 1299 C CA . GLN A 1 173 ? 10.251 5.563 -30.978 1.00 95.25 173 GLN A CA 1
ATOM 1300 C C . GLN A 1 173 ? 8.843 5.157 -31.441 1.00 95.25 173 GLN A C 1
ATOM 1302 O O . GLN A 1 173 ? 8.235 5.840 -32.263 1.00 95.25 173 GLN A O 1
ATOM 1307 N N . LYS A 1 174 ? 8.290 4.071 -30.889 1.00 93.75 174 LYS A N 1
ATOM 1308 C CA . LYS A 1 174 ? 6.943 3.601 -31.242 1.00 93.75 174 LYS A CA 1
ATOM 1309 C C . LYS A 1 174 ? 5.834 4.519 -30.755 1.00 93.75 174 LYS A C 1
ATOM 1311 O O . LYS A 1 174 ? 4.844 4.663 -31.463 1.00 93.75 174 LYS A O 1
ATOM 1316 N N . VAL A 1 175 ? 5.985 5.107 -29.572 1.00 94.19 175 VAL A N 1
ATOM 1317 C CA . VAL A 1 175 ? 5.035 6.098 -29.050 1.00 94.19 175 VAL A CA 1
ATOM 1318 C C . VAL A 1 175 ? 5.078 7.363 -29.908 1.00 94.19 175 VAL A C 1
ATOM 1320 O O . VAL A 1 175 ? 4.038 7.780 -30.403 1.00 94.19 175 VAL A O 1
ATOM 1323 N N . ALA A 1 176 ? 6.270 7.900 -30.190 1.00 93.94 176 ALA A N 1
ATOM 1324 C CA . ALA A 1 176 ? 6.428 9.094 -31.025 1.00 93.94 176 ALA A CA 1
ATOM 1325 C C . ALA A 1 176 ? 5.866 8.901 -32.444 1.00 93.94 176 ALA A C 1
ATOM 1327 O O . ALA A 1 176 ? 5.185 9.774 -32.969 1.00 93.94 176 ALA A O 1
ATOM 1328 N N . GLY A 1 177 ? 6.094 7.731 -33.048 1.00 93.38 177 GLY A N 1
ATOM 1329 C CA . GLY A 1 177 ? 5.536 7.395 -34.359 1.00 93.38 177 GLY A CA 1
ATOM 1330 C C . GLY A 1 177 ? 4.075 6.930 -34.340 1.00 93.38 177 GLY A C 1
ATOM 1331 O O . GLY A 1 177 ? 3.602 6.463 -35.367 1.00 93.38 177 GLY A O 1
ATOM 1332 N N . ARG A 1 178 ? 3.376 6.965 -33.193 1.00 91.44 178 ARG A N 1
ATOM 1333 C CA . ARG A 1 178 ? 2.013 6.419 -33.011 1.00 91.44 178 ARG A CA 1
ATOM 1334 C C . ARG A 1 178 ? 1.854 4.959 -33.469 1.00 91.44 178 ARG A C 1
ATOM 1336 O O . ARG A 1 178 ? 0.753 4.515 -33.774 1.00 91.44 178 ARG A O 1
ATOM 1343 N N . HIS A 1 179 ? 2.925 4.173 -33.434 1.00 93.44 179 HIS A N 1
ATOM 1344 C CA . HIS A 1 179 ? 2.931 2.746 -33.777 1.00 93.44 179 HIS A CA 1
ATOM 1345 C C . HIS A 1 179 ? 2.665 1.833 -32.567 1.00 93.44 179 HIS A C 1
ATOM 1347 O O . HIS A 1 179 ? 2.656 0.610 -32.702 1.00 93.44 179 HIS A O 1
ATOM 1353 N N . CYS A 1 180 ? 2.497 2.393 -31.365 1.00 93.81 180 CYS A N 1
ATOM 1354 C CA . CYS A 1 180 ? 2.177 1.631 -30.161 1.00 93.81 180 CYS A CA 1
ATOM 1355 C C . CYS A 1 180 ? 0.662 1.610 -29.915 1.00 93.81 180 CYS A C 1
ATOM 1357 O O . CYS A 1 180 ? 0.134 2.475 -29.220 1.00 93.81 180 CYS A O 1
ATOM 1359 N N . HIS A 1 181 ? -0.027 0.588 -30.429 1.00 93.62 181 HIS A N 1
ATOM 1360 C CA . HIS A 1 181 ? -1.477 0.425 -30.247 1.00 93.62 181 HIS A CA 1
ATOM 1361 C C . HIS A 1 181 ? -1.912 0.510 -28.772 1.00 93.62 181 HIS A C 1
ATOM 1363 O O . HIS A 1 181 ? -2.877 1.192 -28.445 1.00 93.62 181 HIS A O 1
ATOM 1369 N N . TYR A 1 182 ? -1.157 -0.124 -27.869 1.00 92.88 182 TYR A N 1
ATOM 1370 C CA . TYR A 1 182 ? -1.465 -0.148 -26.437 1.00 92.88 182 TYR A CA 1
ATOM 1371 C C . TYR A 1 182 ? -1.424 1.235 -25.783 1.00 92.88 182 TYR A C 1
ATOM 1373 O O . TYR A 1 182 ? -2.278 1.541 -24.963 1.00 92.88 182 TYR A O 1
ATOM 1381 N N . TYR A 1 183 ? -0.445 2.068 -26.146 1.00 91.50 183 TYR A N 1
ATOM 1382 C CA . TYR A 1 183 ? -0.343 3.428 -25.615 1.00 91.50 183 TYR A CA 1
ATOM 1383 C C . TYR A 1 183 ? -1.434 4.323 -26.211 1.00 91.50 183 TYR A C 1
ATOM 1385 O O . TYR A 1 183 ? -2.157 4.988 -25.477 1.00 91.50 183 TYR A O 1
ATOM 1393 N N . ASN A 1 184 ? -1.604 4.268 -27.534 1.00 91.06 184 ASN A N 1
ATOM 1394 C CA . ASN A 1 184 ? -2.559 5.112 -28.248 1.00 91.06 184 ASN A CA 1
ATOM 1395 C C . ASN A 1 184 ? -4.008 4.869 -27.803 1.00 91.06 184 ASN A C 1
ATOM 1397 O O . ASN A 1 184 ? -4.788 5.812 -27.735 1.00 91.06 184 ASN A O 1
ATOM 1401 N N . ASN A 1 185 ? -4.377 3.616 -27.517 1.00 88.81 185 ASN A N 1
ATOM 1402 C CA . ASN A 1 185 ? -5.727 3.281 -27.065 1.00 88.81 185 ASN A CA 1
ATOM 1403 C C . ASN A 1 185 ? -6.017 3.831 -25.659 1.00 88.81 185 ASN A C 1
ATOM 1405 O O . ASN A 1 185 ? -7.141 4.211 -25.360 1.00 88.81 185 ASN A O 1
ATOM 1409 N N . ILE A 1 186 ? -4.998 3.899 -24.797 1.00 86.94 186 ILE A N 1
ATOM 1410 C CA . ILE A 1 186 ? -5.134 4.490 -23.463 1.00 86.94 186 ILE A CA 1
ATOM 1411 C C . ILE A 1 186 ? -5.254 6.013 -23.586 1.00 86.94 186 ILE A C 1
ATOM 1413 O O . ILE A 1 186 ? -6.189 6.597 -23.051 1.00 86.94 186 ILE A O 1
ATOM 1417 N N . GLU A 1 187 ? -4.355 6.652 -24.337 1.00 78.88 187 GLU A N 1
ATOM 1418 C CA . GLU A 1 187 ? -4.362 8.107 -24.547 1.00 78.88 187 GLU A CA 1
ATOM 1419 C C . GLU A 1 187 ? -5.655 8.594 -25.223 1.00 78.88 187 GLU A C 1
ATOM 1421 O O . GLU A 1 187 ? -6.233 9.596 -24.813 1.00 78.88 187 GLU A O 1
ATOM 1426 N N . GLY A 1 188 ? -6.161 7.850 -26.212 1.00 68.81 188 GLY A N 1
ATOM 1427 C CA . GLY A 1 188 ? -7.414 8.171 -26.896 1.00 68.81 188 GLY A CA 1
ATOM 1428 C C . GLY A 1 188 ? -8.663 8.054 -26.017 1.00 68.81 188 GLY A C 1
ATOM 1429 O O . GLY A 1 188 ? -9.650 8.727 -26.302 1.00 68.81 188 GLY A O 1
ATOM 1430 N N . ASN A 1 189 ? -8.622 7.244 -24.955 1.00 63.97 189 ASN A N 1
ATOM 1431 C CA . ASN A 1 189 ? -9.721 7.127 -23.994 1.00 63.97 189 ASN A CA 1
ATOM 1432 C C . ASN A 1 189 ? -9.683 8.242 -22.939 1.00 63.97 189 ASN A C 1
ATOM 1434 O O . ASN A 1 189 ? -10.733 8.765 -22.594 1.00 63.97 189 ASN A O 1
ATOM 1438 N N . PHE A 1 190 ?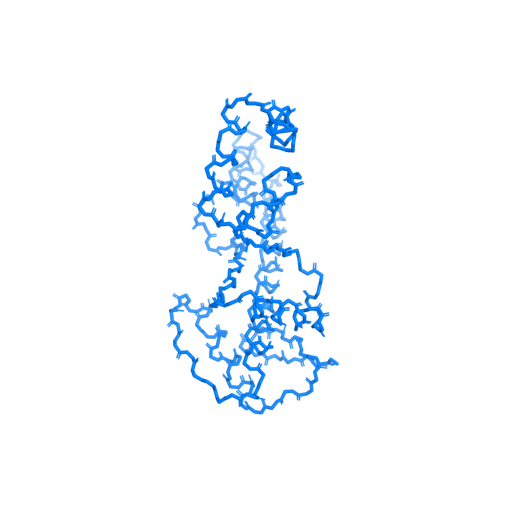 -8.496 8.673 -22.497 1.00 56.66 190 PHE A N 1
ATOM 1439 C CA . PHE A 1 190 ? -8.358 9.802 -21.562 1.00 56.66 190 PHE A CA 1
ATOM 1440 C C . PHE A 1 190 ? -8.720 11.167 -22.171 1.00 56.66 190 PHE A C 1
ATOM 1442 O O . PHE A 1 190 ? -8.972 12.105 -21.430 1.00 56.66 190 PHE A O 1
ATOM 1449 N N . LEU A 1 191 ? -8.740 11.297 -23.501 1.00 51.25 191 LEU A N 1
ATOM 1450 C CA . LEU A 1 191 ? -9.176 12.514 -24.203 1.00 51.25 191 LEU A CA 1
ATOM 1451 C C . LEU A 1 191 ? -10.689 12.537 -24.506 1.00 51.25 191 LEU A C 1
ATOM 1453 O O . LEU A 1 191 ? -11.154 13.444 -25.197 1.00 51.25 191 LEU A O 1
ATOM 1457 N N . ARG A 1 192 ? -11.445 11.520 -24.070 1.00 46.34 192 ARG A N 1
ATOM 1458 C CA . ARG A 1 192 ? -12.894 11.373 -24.314 1.00 46.34 192 ARG A CA 1
ATOM 1459 C C . ARG A 1 192 ? -13.751 11.438 -23.043 1.00 46.34 192 ARG A C 1
ATOM 1461 O O . ARG A 1 192 ? -14.971 11.366 -23.166 1.00 46.34 192 ARG A O 1
ATOM 1468 N N . GLU A 1 193 ? -13.129 11.572 -21.876 1.00 37.53 193 GLU A N 1
ATOM 1469 C CA . GLU A 1 193 ? -13.764 11.878 -20.582 1.00 37.53 193 GLU A CA 1
ATOM 1470 C C . GLU A 1 193 ? -13.432 13.320 -20.183 1.00 37.53 193 GLU A C 1
ATOM 1472 O O . GLU A 1 193 ? -14.311 13.970 -19.579 1.00 37.53 193 GLU A O 1
#

Foldseek 3Di:
DDWDQAPNFTFFALDDADPQLSVQLNQLLVCVVVVHDDDDDDDPPRCNLLSNLRSVLSVLVVLVVQLVVVLVVLVVVLVVVVPDDDDPVSVVVSVVSVCVSVCVDPDDPRNDRDDDDDDDPDPVVVVVSLVSCCSTPNVVDDDDDDDQCQPPPPDVVLVPDPDSVSSVVVVVVCVVVVVDPVVVVVVVVVVVD

Organism: NCBI:txid1093978

Solvent-accessible surface area (backbone atoms only — not comparable to full-atom values): 11736 Å² total; per-residue (Å²): 105,36,83,40,80,50,97,91,32,67,28,59,34,61,50,86,75,53,71,70,39,51,53,52,26,47,53,53,46,52,23,64,78,67,76,45,93,77,90,84,85,73,68,89,92,67,47,63,69,56,36,51,50,34,39,52,48,26,47,40,51,52,39,44,52,50,26,53,51,49,36,51,52,53,52,51,53,50,63,62,59,70,78,68,82,61,81,70,68,48,52,56,51,50,49,53,51,48,37,54,58,69,58,73,53,88,80,54,81,73,67,58,66,77,84,87,83,89,84,66,95,44,70,67,59,43,51,49,51,53,55,50,43,60,68,34,89,64,51,81,61,92,78,82,88,86,76,55,68,80,78,70,47,83,50,71,79,41,55,72,46,86,49,61,68,57,28,53,52,50,47,52,53,28,52,77,68,69,68,33,64,75,59,52,57,53,55,60,52,68,76,73,115

Radius of gyration: 23.27 Å; Cα contacts (8 Å, |Δi|>4): 155; chains: 1; bounding box: 53×48×56 Å